Protein AF-A0A6L7XNK1-F1 (afdb_monomer_lite)

Structure (mmCIF, N/CA/C/O backbone):
data_AF-A0A6L7XNK1-F1
#
_entry.id   AF-A0A6L7XNK1-F1
#
loop_
_atom_site.group_PDB
_atom_site.id
_atom_site.type_symbol
_atom_site.label_atom_id
_atom_site.label_alt_id
_atom_site.label_comp_id
_atom_site.label_asym_id
_atom_site.label_entity_id
_atom_site.label_seq_id
_atom_site.pdbx_PDB_ins_code
_atom_site.Cartn_x
_atom_site.Cartn_y
_atom_site.Cartn_z
_atom_site.occupancy
_atom_site.B_iso_or_equiv
_atom_site.auth_seq_id
_atom_site.auth_comp_id
_atom_site.auth_asym_id
_atom_site.auth_atom_id
_atom_site.pdbx_PDB_model_num
ATOM 1 N N . MET A 1 1 ? -16.399 -13.573 -9.083 1.00 88.50 1 MET A N 1
ATOM 2 C CA . MET A 1 1 ? -15.109 -13.783 -8.400 1.00 88.50 1 MET A CA 1
ATOM 3 C C . MET A 1 1 ? -15.184 -13.027 -7.105 1.00 88.50 1 MET A C 1
ATOM 5 O O . MET A 1 1 ? -15.460 -11.825 -7.117 1.00 88.50 1 MET A O 1
ATOM 9 N N . ARG A 1 2 ? -14.990 -13.754 -6.016 1.00 96.81 2 ARG A N 1
ATOM 10 C CA . ARG A 1 2 ? -15.046 -13.215 -4.671 1.00 96.81 2 ARG A CA 1
ATOM 11 C C . ARG A 1 2 ? -13.640 -12.793 -4.266 1.00 96.81 2 ARG A C 1
ATOM 13 O O . ARG A 1 2 ? -12.694 -13.562 -4.407 1.00 96.81 2 ARG A O 1
ATOM 20 N N . SER A 1 3 ? -13.485 -11.557 -3.809 1.00 97.94 3 SER A N 1
ATOM 21 C CA . SER A 1 3 ? -12.181 -10.964 -3.500 1.00 97.94 3 SER A CA 1
ATOM 22 C C . SER A 1 3 ? -12.154 -10.395 -2.098 1.00 97.94 3 SER A C 1
ATOM 24 O O . SER A 1 3 ? -12.996 -9.565 -1.753 1.00 97.94 3 SER A O 1
ATOM 26 N N . ALA A 1 4 ? -11.153 -10.785 -1.320 1.00 98.56 4 ALA A N 1
ATOM 27 C CA . ALA A 1 4 ? -10.847 -10.182 -0.039 1.00 98.56 4 ALA A CA 1
ATOM 28 C C . ALA A 1 4 ? -9.701 -9.171 -0.176 1.00 98.56 4 ALA A C 1
ATOM 30 O O . A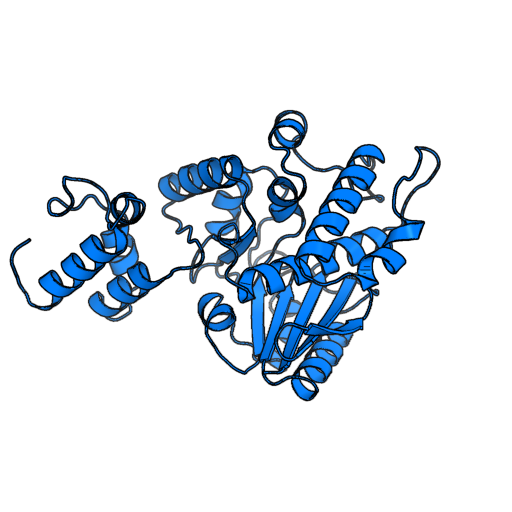LA A 1 4 ? -8.667 -9.447 -0.782 1.00 98.56 4 ALA A O 1
ATOM 31 N N . PHE A 1 5 ? -9.879 -8.001 0.427 1.00 98.69 5 PHE A N 1
ATOM 32 C CA . P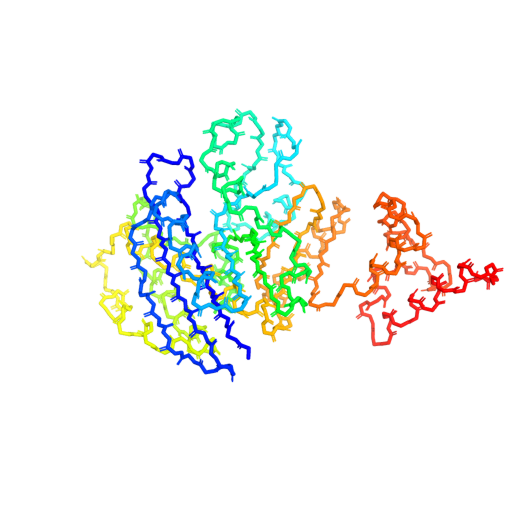HE A 1 5 ? -8.842 -6.990 0.594 1.00 98.69 5 PHE A CA 1
ATOM 33 C C . PHE A 1 5 ? -8.565 -6.813 2.077 1.00 98.69 5 PHE A C 1
ATOM 35 O O . PHE A 1 5 ? -9.498 -6.640 2.865 1.00 98.69 5 PHE A O 1
ATOM 42 N N . VAL A 1 6 ? -7.290 -6.831 2.443 1.00 98.88 6 VAL A N 1
ATOM 43 C CA . VAL A 1 6 ? -6.813 -6.653 3.812 1.00 98.88 6 VAL A CA 1
ATOM 44 C C . VAL A 1 6 ? -5.896 -5.442 3.832 1.00 98.88 6 VAL A C 1
ATOM 46 O O . VAL A 1 6 ? -4.966 -5.352 3.035 1.00 98.88 6 VAL A O 1
ATOM 49 N N . GLY A 1 7 ? -6.167 -4.504 4.731 1.00 98.75 7 GLY A N 1
ATOM 50 C CA . GLY A 1 7 ? -5.243 -3.422 5.041 1.00 98.75 7 GLY A CA 1
ATOM 51 C C . GLY A 1 7 ? -4.659 -3.642 6.422 1.00 98.75 7 GLY A C 1
ATOM 52 O O . GLY A 1 7 ? -5.422 -3.814 7.374 1.00 98.75 7 GLY A O 1
ATOM 53 N N . PHE A 1 8 ? -3.332 -3.655 6.521 1.00 98.50 8 PHE A N 1
ATOM 54 C CA . PHE A 1 8 ? -2.620 -3.956 7.756 1.00 98.50 8 PHE A CA 1
ATOM 55 C C . PHE A 1 8 ? -1.538 -2.907 8.030 1.00 98.50 8 PHE A C 1
ATOM 57 O O . PHE A 1 8 ? -0.493 -2.904 7.384 1.00 98.50 8 PHE A O 1
ATOM 64 N N . ASP A 1 9 ? -1.784 -2.036 9.008 1.00 97.50 9 ASP A N 1
ATOM 65 C CA . ASP A 1 9 ? -0.715 -1.299 9.681 1.00 97.50 9 ASP A CA 1
ATOM 66 C C . ASP A 1 9 ? -0.055 -2.248 10.683 1.00 97.50 9 ASP A C 1
ATOM 68 O O . ASP A 1 9 ? -0.668 -2.637 11.679 1.00 97.50 9 ASP A O 1
ATOM 72 N N . SER A 1 10 ? 1.181 -2.664 10.409 1.00 93.75 10 SER A N 1
ATOM 73 C CA . SER A 1 10 ? 1.842 -3.695 11.207 1.00 93.75 10 SER A CA 1
ATOM 74 C C . SER A 1 10 ? 2.505 -3.167 12.482 1.00 93.75 10 SER A C 1
ATOM 76 O O . SER A 1 10 ? 2.970 -3.975 13.293 1.00 93.75 10 SER A O 1
ATOM 78 N N . ALA A 1 11 ? 2.584 -1.837 12.659 1.00 86.69 11 ALA A N 1
ATOM 79 C CA . ALA A 1 11 ? 3.306 -1.176 13.752 1.00 86.69 11 ALA A CA 1
ATOM 80 C C . ALA A 1 11 ? 4.695 -1.790 14.030 1.00 86.69 11 ALA A C 1
ATOM 82 O O . ALA A 1 11 ? 5.042 -2.064 15.180 1.00 86.69 11 ALA A O 1
ATOM 83 N N . TRP A 1 12 ? 5.426 -2.038 12.938 1.00 84.19 12 TRP A N 1
ATOM 84 C CA . TRP A 1 12 ? 6.776 -2.591 12.740 1.00 84.19 12 TRP A CA 1
ATOM 85 C C . TRP A 1 12 ? 7.461 -3.214 13.977 1.00 84.19 12 TRP A C 1
ATOM 87 O O . TRP A 1 12 ? 7.700 -2.577 15.000 1.00 84.19 12 TRP A O 1
ATOM 97 N N . GLY A 1 13 ? 7.936 -4.458 13.853 1.00 74.44 13 GLY A N 1
ATOM 98 C CA . GLY A 1 13 ? 8.809 -5.082 14.865 1.00 74.44 13 GLY A CA 1
ATOM 99 C C . GLY A 1 13 ? 8.099 -5.754 16.051 1.00 74.44 13 GLY A C 1
ATOM 100 O O . GLY A 1 13 ? 8.768 -6.169 16.997 1.00 74.44 13 GLY A O 1
ATOM 101 N N . GLY A 1 14 ? 6.769 -5.894 16.015 1.00 71.94 14 GLY A N 1
ATOM 102 C CA . GLY A 1 14 ? 6.007 -6.897 16.784 1.00 71.94 14 GLY A CA 1
ATOM 103 C C . GLY A 1 14 ? 5.762 -6.627 18.269 1.00 71.94 14 GLY A C 1
ATOM 104 O O . GLY A 1 14 ? 5.045 -7.390 18.910 1.00 71.94 14 GLY A O 1
ATOM 105 N N . LYS A 1 15 ? 6.331 -5.561 18.841 1.00 77.31 15 LYS A N 1
ATOM 106 C CA . LYS A 1 15 ? 6.109 -5.190 20.255 1.00 77.31 15 LYS A CA 1
ATOM 107 C C . LYS A 1 15 ? 4.840 -4.376 20.471 1.00 77.31 15 LYS A C 1
ATOM 109 O O . LYS A 1 15 ? 4.272 -4.387 21.560 1.00 77.31 15 LYS A O 1
ATOM 114 N N . THR A 1 16 ? 4.437 -3.634 19.452 1.00 84.88 16 THR A N 1
ATOM 115 C CA . THR A 1 16 ? 3.235 -2.808 19.435 1.00 84.88 16 THR A CA 1
ATOM 116 C C . THR A 1 16 ? 2.216 -3.432 18.502 1.00 84.88 16 THR A C 1
ATOM 118 O O . THR A 1 16 ? 2.580 -4.071 17.518 1.00 84.88 16 THR A O 1
ATOM 121 N N . LYS A 1 17 ? 0.937 -3.264 18.832 1.00 92.62 17 LYS A N 1
ATOM 122 C CA . LYS A 1 17 ? -0.142 -3.542 17.886 1.00 92.62 17 LYS A CA 1
ATOM 123 C C . LYS A 1 17 ? -0.255 -2.358 16.933 1.00 92.62 17 LYS A C 1
ATOM 125 O O . LYS A 1 17 ? -0.094 -1.226 17.386 1.00 92.62 17 LYS A O 1
ATOM 130 N N . GLY A 1 18 ? -0.527 -2.641 15.668 1.00 95.94 18 GLY A N 1
ATOM 131 C CA . GLY A 1 18 ? -1.028 -1.650 14.721 1.00 95.94 18 GLY A CA 1
ATOM 132 C C . GLY A 1 18 ? -2.518 -1.871 14.501 1.00 95.94 18 GLY A C 1
ATOM 133 O O . GLY A 1 18 ? -3.222 -2.257 15.439 1.00 95.94 18 GLY A O 1
ATOM 134 N N . GLY A 1 19 ? -2.998 -1.665 13.278 1.00 97.44 19 GLY A N 1
ATOM 135 C CA . GLY A 1 19 ? -4.403 -1.814 12.906 1.00 97.44 19 GLY A CA 1
ATOM 136 C C . GLY A 1 19 ? -4.600 -2.801 11.760 1.00 97.44 19 GLY A C 1
ATOM 137 O O . GLY A 1 19 ? -3.786 -2.863 10.844 1.00 97.44 19 GLY A O 1
ATOM 138 N N . ILE A 1 20 ? -5.707 -3.541 11.762 1.00 98.50 20 ILE A N 1
ATOM 139 C CA . ILE A 1 20 ? -6.134 -4.356 10.618 1.00 98.50 20 ILE A CA 1
ATOM 140 C C . ILE A 1 20 ? -7.594 -4.088 10.281 1.00 98.50 20 ILE A C 1
ATOM 142 O O . ILE A 1 20 ? -8.415 -3.904 11.174 1.00 98.50 20 ILE A O 1
ATOM 146 N N . CYS A 1 21 ? -7.930 -4.087 8.996 1.00 98.31 21 CYS A N 1
ATOM 147 C CA . CYS A 1 21 ? -9.311 -4.105 8.522 1.00 98.31 21 CYS A CA 1
ATOM 148 C C . CYS A 1 21 ? -9.432 -4.966 7.266 1.00 98.31 21 CYS A C 1
ATOM 150 O O . CYS A 1 21 ? -8.442 -5.202 6.564 1.00 98.31 21 CYS A O 1
ATOM 152 N N . THR A 1 22 ? -10.645 -5.436 6.976 1.00 98.56 22 THR A N 1
ATOM 153 C CA . THR A 1 22 ? -10.893 -6.300 5.816 1.00 98.56 22 THR A CA 1
ATOM 154 C C . THR A 1 22 ? -12.173 -5.929 5.086 1.00 98.56 22 THR A C 1
ATOM 156 O O . THR A 1 22 ? -13.125 -5.402 5.665 1.00 98.56 22 THR A O 1
ATOM 159 N N . ALA A 1 23 ? -12.205 -6.218 3.789 1.00 98.38 23 ALA A N 1
ATOM 160 C CA . ALA A 1 23 ? -13.383 -6.054 2.958 1.00 98.38 23 ALA A CA 1
ATOM 161 C C . ALA A 1 23 ? -13.490 -7.204 1.955 1.00 98.38 23 ALA A C 1
ATOM 163 O O . ALA A 1 23 ? -12.540 -7.466 1.220 1.00 98.38 23 ALA A O 1
ATOM 164 N N . ILE A 1 24 ? -14.649 -7.856 1.898 1.00 98.31 24 ILE A N 1
ATOM 165 C CA . ILE A 1 24 ? -14.970 -8.868 0.891 1.00 98.31 24 ILE A CA 1
ATOM 166 C C . ILE A 1 24 ? -15.933 -8.280 -0.122 1.00 98.31 24 ILE A C 1
ATOM 168 O O . ILE A 1 24 ? -16.976 -7.724 0.235 1.00 98.31 24 ILE A O 1
ATOM 172 N N . PHE A 1 25 ? -15.579 -8.447 -1.388 1.00 97.56 25 PHE A N 1
ATOM 173 C CA . PHE A 1 25 ? -16.388 -8.070 -2.526 1.00 97.56 25 PHE A CA 1
ATOM 174 C C . PHE A 1 25 ? -16.760 -9.298 -3.343 1.00 97.56 25 PHE A C 1
ATOM 176 O O . PHE A 1 25 ? -15.930 -10.181 -3.541 1.00 97.56 25 PHE A O 1
ATOM 183 N N . ASP A 1 26 ? -17.976 -9.307 -3.871 1.00 96.19 26 ASP A N 1
ATOM 184 C CA . ASP A 1 26 ? -18.405 -10.255 -4.894 1.00 96.19 26 ASP A CA 1
ATOM 185 C C . ASP A 1 26 ? -18.992 -9.480 -6.074 1.00 96.19 26 ASP A C 1
ATOM 187 O O . ASP A 1 26 ? -19.797 -8.563 -5.900 1.00 96.19 26 ASP A O 1
ATOM 191 N N . GLY A 1 27 ? -18.503 -9.764 -7.281 1.00 88.38 27 GLY A N 1
ATOM 192 C CA . GLY A 1 27 ? -18.907 -9.039 -8.490 1.00 88.38 27 GLY A CA 1
ATOM 193 C C . GLY A 1 27 ? -18.735 -7.514 -8.380 1.00 88.38 27 GLY A C 1
ATOM 194 O O . GLY A 1 27 ? -19.537 -6.759 -8.919 1.00 88.38 27 GLY A O 1
ATOM 195 N N . GLY A 1 28 ? -17.737 -7.046 -7.618 1.00 87.75 28 GLY A N 1
ATOM 196 C CA . GLY A 1 28 ? -17.481 -5.621 -7.367 1.00 87.75 28 GLY A CA 1
ATOM 197 C C . GLY A 1 28 ? -18.356 -4.975 -6.284 1.00 87.75 28 GLY A C 1
ATOM 198 O O . GLY A 1 28 ? -18.041 -3.866 -5.836 1.00 87.75 28 GLY A O 1
ATOM 199 N N . ARG A 1 29 ? -19.392 -5.668 -5.796 1.00 94.19 29 ARG A N 1
ATOM 200 C CA . ARG A 1 29 ? -20.257 -5.227 -4.696 1.00 94.19 29 ARG A CA 1
ATOM 201 C C . ARG A 1 29 ? -19.644 -5.601 -3.350 1.00 94.19 29 ARG A C 1
ATOM 203 O O . ARG A 1 29 ? -19.183 -6.719 -3.169 1.00 94.19 29 ARG A O 1
ATOM 210 N N . LEU A 1 30 ? -19.652 -4.664 -2.401 1.00 96.69 30 LEU A N 1
ATOM 211 C CA . LEU A 1 30 ? -19.227 -4.935 -1.027 1.00 96.69 30 LEU A CA 1
ATOM 212 C C . LEU A 1 30 ? -20.232 -5.876 -0.356 1.00 96.69 30 LEU A C 1
ATOM 214 O O . LEU A 1 30 ? -21.413 -5.541 -0.257 1.00 96.69 30 LEU A O 1
ATOM 218 N N . GLU A 1 31 ? -19.752 -7.013 0.136 1.00 97.00 31 GLU A N 1
ATOM 219 C CA . GLU A 1 31 ? -20.562 -7.957 0.906 1.00 97.00 31 GLU A CA 1
ATOM 220 C C . GLU A 1 31 ? -20.289 -7.878 2.402 1.00 97.00 31 GLU A C 1
ATOM 222 O O . GLU A 1 31 ? -21.216 -7.905 3.209 1.00 97.00 31 GLU A O 1
ATOM 227 N N . ARG A 1 32 ? -19.013 -7.775 2.779 1.00 96.62 32 ARG A N 1
ATOM 228 C CA . ARG A 1 32 ? -18.599 -7.744 4.181 1.00 96.62 32 ARG A CA 1
ATOM 229 C C . ARG A 1 32 ? -17.497 -6.726 4.374 1.00 96.62 32 ARG A C 1
ATOM 231 O O . ARG A 1 32 ? -16.549 -6.692 3.599 1.00 96.62 32 ARG A O 1
ATOM 238 N N . PHE A 1 33 ? -17.610 -5.926 5.425 1.00 96.88 33 PHE A N 1
ATOM 239 C CA . PHE A 1 33 ? -16.565 -5.014 5.870 1.00 96.88 33 PHE A CA 1
ATOM 240 C C . PHE A 1 33 ? -16.347 -5.214 7.364 1.00 96.88 33 PHE A C 1
ATOM 242 O O . PHE A 1 33 ? -17.289 -5.067 8.142 1.00 96.88 33 PHE A O 1
ATOM 249 N N . CYS A 1 34 ? -15.118 -5.543 7.748 1.00 96.50 34 CYS A N 1
ATOM 250 C CA . CYS A 1 34 ? -14.696 -5.561 9.140 1.00 96.50 34 CYS A CA 1
ATOM 251 C C . CYS A 1 34 ? -13.966 -4.249 9.420 1.00 96.50 34 CYS A C 1
ATOM 253 O O . CYS A 1 34 ? -12.953 -3.942 8.783 1.00 96.50 34 CYS A O 1
ATOM 255 N N . THR A 1 35 ? -14.515 -3.456 10.340 1.00 94.81 35 THR A N 1
ATOM 256 C CA . THR A 1 35 ? -13.948 -2.161 10.726 1.00 94.81 35 THR A CA 1
ATOM 257 C C . THR A 1 35 ? -12.547 -2.318 11.312 1.00 94.81 35 THR A C 1
ATOM 259 O O . THR A 1 35 ? -12.266 -3.366 11.891 1.00 94.81 35 THR A O 1
ATOM 262 N N . PRO A 1 36 ? -11.693 -1.283 11.224 1.00 95.88 36 PRO A N 1
ATOM 263 C CA . PRO A 1 36 ? -10.357 -1.357 11.787 1.00 95.88 36 PRO A CA 1
ATOM 264 C C . PRO A 1 36 ? -10.329 -1.692 13.280 1.00 95.88 36 PRO A C 1
ATOM 266 O O . PRO A 1 36 ? -11.071 -1.102 14.071 1.00 95.88 36 PRO A O 1
ATOM 269 N N . GLU A 1 37 ? -9.436 -2.606 13.652 1.00 95.19 37 GLU A N 1
ATOM 270 C CA . GLU A 1 37 ? -9.201 -3.036 15.031 1.00 95.19 37 GLU A CA 1
ATOM 271 C C . GLU A 1 37 ? -7.703 -3.248 15.324 1.00 95.19 37 GLU A C 1
ATOM 273 O O . GLU A 1 37 ? -6.923 -3.465 14.392 1.00 95.19 37 GLU A O 1
ATOM 278 N N . PRO A 1 38 ? -7.268 -3.208 16.600 1.00 96.69 38 PRO A N 1
ATOM 279 C CA . PRO A 1 38 ? -5.867 -3.424 16.948 1.00 96.69 38 PRO A CA 1
ATOM 280 C C . PRO A 1 38 ? -5.370 -4.842 16.625 1.00 96.69 38 PRO A C 1
ATOM 282 O O . PRO A 1 38 ? -5.931 -5.831 17.107 1.00 96.69 38 PRO A O 1
ATOM 285 N N . ALA A 1 39 ? -4.243 -4.956 15.918 1.00 97.00 39 ALA A N 1
ATOM 286 C CA . ALA A 1 39 ? -3.716 -6.242 15.459 1.00 97.00 39 ALA A CA 1
ATOM 287 C C . ALA A 1 39 ? -2.221 -6.443 15.735 1.00 97.00 39 ALA A C 1
ATOM 289 O O . ALA A 1 39 ? -1.407 -5.531 15.599 1.00 97.00 39 ALA A O 1
ATOM 290 N N . SER A 1 40 ? -1.874 -7.672 16.124 1.00 96.81 40 SER A N 1
ATOM 291 C CA . SER A 1 40 ? -0.514 -8.220 16.052 1.00 96.81 40 SER A CA 1
ATOM 292 C C . SER A 1 40 ? -0.340 -9.010 14.751 1.00 96.81 40 SER A C 1
ATOM 294 O O . SER A 1 40 ? -1.316 -9.270 14.051 1.00 96.81 40 SER A O 1
ATOM 296 N N . PHE A 1 41 ? 0.880 -9.460 14.456 1.00 96.44 41 PHE A N 1
ATOM 297 C CA . PHE A 1 41 ? 1.142 -10.346 13.316 1.00 96.44 41 PHE A CA 1
ATOM 298 C C . PHE A 1 41 ? 0.396 -11.685 13.391 1.00 96.44 41 PHE A C 1
ATOM 300 O O . PHE A 1 41 ? -0.117 -12.142 12.373 1.00 96.44 41 PHE A O 1
ATOM 307 N N . ASP A 1 42 ? 0.261 -12.285 14.577 1.00 95.94 42 ASP A N 1
ATOM 308 C CA . ASP A 1 42 ? -0.497 -13.535 14.743 1.00 95.94 42 ASP A CA 1
ATOM 309 C C . ASP A 1 42 ? -1.986 -13.326 14.453 1.00 95.94 42 ASP A C 1
ATOM 311 O O . ASP A 1 42 ? -2.605 -14.110 13.734 1.00 95.94 42 ASP A O 1
ATOM 315 N N . HIS A 1 43 ? -2.551 -12.222 14.962 1.00 97.25 43 HIS A N 1
ATOM 316 C CA . HIS A 1 43 ? -3.925 -11.841 14.649 1.00 97.25 43 HIS A CA 1
ATOM 317 C C . HIS A 1 43 ? -4.072 -11.590 13.141 1.00 97.25 43 HIS A C 1
ATOM 319 O O . HIS A 1 43 ? -4.958 -12.154 12.509 1.00 97.25 43 HIS A O 1
ATOM 325 N N . ALA A 1 44 ? -3.162 -10.823 12.537 1.00 98.00 44 ALA A N 1
ATOM 326 C CA . ALA A 1 44 ? -3.185 -10.562 11.104 1.00 98.00 44 ALA A CA 1
ATOM 327 C C . ALA A 1 44 ? -3.109 -11.852 10.275 1.00 98.00 44 ALA A C 1
ATOM 329 O O . ALA A 1 44 ? -3.868 -12.001 9.323 1.00 98.00 44 ALA A O 1
ATOM 330 N N . THR A 1 45 ? -2.266 -12.810 10.670 1.00 98.31 45 THR A N 1
ATOM 331 C CA . THR A 1 45 ? -2.144 -14.123 10.014 1.00 98.31 45 THR A CA 1
ATOM 332 C C . THR A 1 45 ? -3.478 -14.866 10.049 1.00 98.31 45 THR A C 1
ATOM 334 O O . THR A 1 45 ? -3.978 -15.286 9.007 1.00 98.31 45 THR A O 1
ATOM 337 N N . ALA A 1 46 ? -4.108 -14.966 11.224 1.00 98.44 46 ALA A N 1
ATOM 338 C CA . ALA A 1 46 ? -5.408 -15.618 11.373 1.00 98.44 46 ALA A CA 1
ATOM 339 C C . ALA A 1 46 ? -6.511 -14.923 10.551 1.00 98.44 46 ALA A C 1
ATOM 341 O O . ALA A 1 46 ? -7.336 -15.591 9.923 1.00 98.44 46 ALA A O 1
ATOM 342 N N . THR A 1 47 ? -6.502 -13.590 10.511 1.00 98.62 47 THR A N 1
ATOM 343 C CA . THR A 1 47 ? -7.449 -12.784 9.731 1.00 98.62 47 THR A CA 1
ATOM 344 C C . THR A 1 47 ? -7.266 -12.976 8.226 1.00 98.62 47 THR A C 1
ATOM 346 O O . THR A 1 47 ? -8.258 -13.104 7.503 1.00 98.62 47 THR A O 1
ATOM 349 N N . VAL A 1 48 ? -6.023 -13.045 7.740 1.00 98.69 48 VAL A N 1
ATOM 350 C CA . VAL A 1 48 ? -5.727 -13.326 6.327 1.00 98.69 48 VAL A CA 1
ATOM 351 C C . VAL A 1 48 ? -6.147 -14.748 5.962 1.00 98.69 48 VAL A C 1
ATOM 353 O O . VAL A 1 48 ? -6.822 -14.930 4.954 1.00 98.69 48 VAL A O 1
ATOM 356 N N . GLU A 1 49 ? -5.853 -15.744 6.799 1.00 98.56 49 GLU A N 1
ATOM 357 C CA . GLU A 1 49 ? -6.306 -17.125 6.589 1.00 98.56 49 GLU A CA 1
ATOM 358 C C . GLU A 1 49 ? -7.834 -17.241 6.536 1.00 98.56 49 GLU A C 1
ATOM 360 O O . GLU A 1 49 ? -8.387 -17.957 5.700 1.00 98.56 49 GLU A O 1
ATOM 365 N N . GLN A 1 50 ? -8.550 -16.486 7.373 1.00 98.38 50 GLN A N 1
ATOM 366 C CA . GLN A 1 50 ? -10.005 -16.420 7.274 1.00 98.38 50 GLN A CA 1
ATOM 367 C C . GLN A 1 50 ? -10.461 -15.792 5.949 1.00 98.38 50 GLN A C 1
ATOM 369 O O . GLN A 1 50 ? -11.393 -16.294 5.326 1.00 98.38 50 GLN A O 1
ATOM 374 N N . CYS A 1 51 ? -9.798 -14.729 5.487 1.00 98.25 51 CYS A N 1
ATOM 375 C CA . CYS A 1 51 ? -10.102 -14.112 4.196 1.00 98.25 51 CYS A CA 1
ATOM 376 C C . CYS A 1 51 ? -9.875 -15.073 3.021 1.00 98.25 51 CYS A C 1
ATOM 378 O O . CYS A 1 51 ? -10.721 -15.128 2.134 1.00 98.25 51 CYS A O 1
ATOM 380 N N . ARG A 1 52 ? -8.801 -15.875 3.056 1.00 97.06 52 ARG A N 1
ATOM 381 C CA . ARG A 1 52 ? -8.506 -16.907 2.045 1.00 97.06 52 ARG A CA 1
ATOM 382 C C . ARG A 1 52 ? -9.574 -17.992 1.969 1.00 97.06 52 ARG A C 1
ATOM 384 O O . ARG A 1 52 ? -9.826 -18.521 0.897 1.00 97.06 52 ARG A O 1
ATOM 391 N N . ARG A 1 53 ? -10.190 -18.348 3.100 1.00 97.56 53 ARG A N 1
ATOM 392 C CA . ARG A 1 53 ? -11.312 -19.303 3.123 1.00 97.56 53 ARG A CA 1
ATOM 393 C C . ARG A 1 53 ? -12.597 -18.711 2.550 1.00 97.56 53 ARG A C 1
ATOM 395 O O . ARG A 1 53 ? -13.421 -19.446 2.019 1.00 97.56 53 ARG A O 1
ATOM 402 N N . ASP A 1 54 ? -12.757 -17.397 2.664 1.00 97.31 54 ASP A N 1
ATOM 403 C CA . ASP A 1 54 ? -13.990 -16.693 2.318 1.00 97.31 54 ASP A CA 1
ATOM 404 C C . ASP A 1 54 ? -13.952 -16.032 0.927 1.00 97.31 54 ASP A C 1
ATOM 406 O O . ASP A 1 54 ? -14.916 -15.352 0.569 1.00 97.31 54 ASP A O 1
ATOM 410 N N . ALA A 1 55 ? -12.864 -16.167 0.159 1.00 97.88 55 ALA A N 1
ATOM 411 C CA . ALA A 1 55 ? -12.687 -15.542 -1.153 1.00 97.88 55 ALA A CA 1
ATOM 412 C C . ALA A 1 55 ? -11.727 -16.335 -2.059 1.00 97.88 55 ALA A C 1
ATOM 414 O O . ALA A 1 55 ? -10.763 -16.920 -1.578 1.00 97.88 55 ALA A O 1
ATOM 415 N N . ASP A 1 56 ? -11.949 -16.279 -3.376 1.00 97.06 56 ASP A N 1
ATOM 416 C CA . ASP A 1 56 ? -11.083 -16.920 -4.384 1.00 97.06 56 ASP A CA 1
ATOM 417 C C . ASP A 1 56 ? -9.708 -16.232 -4.459 1.00 97.06 56 ASP A C 1
ATOM 419 O O . ASP A 1 56 ? -8.667 -16.856 -4.663 1.00 97.06 56 ASP A O 1
ATOM 423 N N . TYR A 1 57 ? -9.723 -14.911 -4.280 1.00 98.38 57 TYR A N 1
ATOM 424 C CA . TYR A 1 57 ? -8.570 -14.028 -4.364 1.00 98.38 57 TYR A CA 1
ATOM 425 C C . TYR A 1 57 ? -8.452 -13.210 -3.077 1.00 98.38 57 TYR A C 1
ATOM 427 O O . TYR A 1 57 ? -9.432 -12.615 -2.623 1.00 98.38 57 TYR A O 1
ATOM 435 N N . THR A 1 58 ? -7.251 -13.126 -2.507 1.00 98.75 58 THR A N 1
ATOM 436 C CA . THR A 1 58 ? -6.957 -12.291 -1.335 1.00 98.75 58 THR A CA 1
ATOM 437 C C . THR A 1 58 ? -5.755 -11.394 -1.603 1.00 98.75 58 THR A C 1
ATOM 439 O O . THR A 1 58 ? -4.689 -11.882 -1.967 1.00 98.75 58 THR A O 1
ATOM 442 N N . LEU A 1 59 ? -5.905 -10.089 -1.366 1.00 98.81 59 LEU A N 1
ATOM 443 C CA . LEU A 1 59 ? -4.817 -9.113 -1.426 1.00 98.81 59 LEU A CA 1
ATOM 444 C C . LEU A 1 59 ? -4.601 -8.440 -0.079 1.00 98.81 59 LEU A C 1
ATOM 446 O O . LEU A 1 59 ? -5.499 -7.773 0.441 1.00 98.81 59 LEU A O 1
ATOM 450 N N . VAL A 1 60 ? -3.383 -8.553 0.435 1.00 98.88 60 VAL A N 1
ATOM 451 C CA . VAL A 1 60 ? -2.926 -7.866 1.639 1.00 98.88 60 VAL A CA 1
ATOM 452 C C . VAL A 1 60 ? -2.082 -6.656 1.244 1.00 98.88 60 VAL A C 1
ATOM 454 O O . VAL A 1 60 ? -1.024 -6.805 0.646 1.00 98.88 60 VAL A O 1
ATOM 457 N N . ALA A 1 61 ? -2.521 -5.451 1.595 1.00 98.75 61 ALA A N 1
ATOM 458 C CA . ALA A 1 61 ? -1.653 -4.279 1.617 1.00 98.75 61 ALA A CA 1
ATOM 459 C C . ALA A 1 61 ? -1.128 -4.083 3.036 1.00 98.75 61 ALA A C 1
ATOM 461 O O . ALA A 1 61 ? -1.911 -3.856 3.964 1.00 98.75 61 ALA A O 1
ATOM 462 N N . ILE A 1 62 ? 0.189 -4.171 3.190 1.00 98.38 62 ILE A N 1
ATOM 463 C CA . ILE A 1 62 ? 0.862 -4.061 4.481 1.00 98.38 62 ILE A CA 1
ATOM 464 C C . ILE A 1 62 ? 1.702 -2.784 4.540 1.00 98.38 62 ILE A C 1
ATOM 466 O O . ILE A 1 62 ? 2.510 -2.523 3.647 1.00 98.38 62 ILE A O 1
ATOM 470 N N . ASP A 1 63 ? 1.522 -1.992 5.599 1.00 96.75 63 ASP 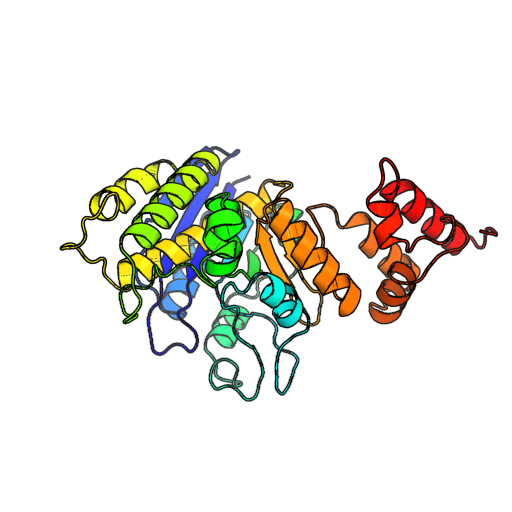A N 1
ATOM 471 C CA . ASP A 1 63 ? 2.396 -0.860 5.926 1.00 96.75 63 ASP A CA 1
ATOM 472 C C . ASP A 1 63 ? 3.699 -1.379 6.525 1.00 96.75 63 ASP A C 1
ATOM 474 O O . ASP A 1 63 ? 3.951 -1.216 7.714 1.00 96.75 63 ASP A O 1
ATOM 478 N N . GLN A 1 64 ? 4.490 -2.102 5.735 1.00 94.75 64 GLN A N 1
ATOM 479 C CA . GLN A 1 64 ? 5.855 -2.485 6.065 1.00 94.75 64 GLN A CA 1
ATOM 480 C C . GLN A 1 64 ? 6.567 -3.043 4.828 1.00 94.75 64 GLN A C 1
ATOM 482 O O . GLN A 1 64 ? 5.956 -3.755 4.033 1.00 94.75 64 GLN A O 1
ATOM 487 N N . PRO A 1 65 ? 7.885 -2.825 4.716 1.00 95.25 65 PRO A N 1
ATOM 488 C CA . PRO A 1 65 ? 8.721 -3.529 3.762 1.00 95.25 65 PRO A CA 1
ATOM 489 C C . PRO A 1 65 ? 8.671 -5.051 3.875 1.00 95.25 65 PRO A C 1
ATOM 491 O O . PRO A 1 65 ? 9.014 -5.591 4.931 1.00 95.25 65 PRO A O 1
ATOM 494 N N . THR A 1 66 ? 8.325 -5.720 2.770 1.00 94.00 66 THR A N 1
ATOM 495 C CA . THR A 1 66 ? 8.338 -7.194 2.649 1.00 94.00 66 THR A CA 1
ATOM 496 C C . THR A 1 66 ? 9.628 -7.716 2.016 1.00 94.00 66 THR A C 1
ATOM 498 O O . THR A 1 66 ? 9.974 -8.879 2.159 1.00 94.00 66 THR A O 1
ATOM 501 N N . MET A 1 67 ? 10.410 -6.832 1.390 1.00 91.06 67 MET A N 1
ATOM 502 C CA . MET A 1 67 ? 11.665 -7.185 0.734 1.00 91.06 67 MET A CA 1
ATOM 503 C C . MET A 1 67 ? 12.774 -6.205 1.110 1.00 91.06 67 MET A C 1
ATOM 505 O O . MET A 1 67 ? 12.719 -5.016 0.779 1.00 91.06 67 MET A O 1
ATOM 509 N N . VAL A 1 68 ? 13.802 -6.702 1.804 1.00 91.19 68 VAL A N 1
ATOM 510 C CA . VAL A 1 68 ? 14.901 -5.880 2.340 1.00 91.19 68 VAL A CA 1
ATOM 511 C C . VAL A 1 68 ? 16.258 -6.516 2.027 1.00 91.19 68 VAL A C 1
ATOM 513 O O . VAL A 1 68 ? 16.857 -7.161 2.884 1.00 91.19 68 VAL A O 1
ATOM 516 N N . PRO A 1 69 ? 16.774 -6.351 0.797 1.00 84.50 69 PRO A N 1
ATOM 517 C CA . PRO A 1 69 ? 18.012 -7.009 0.376 1.00 84.50 69 PRO A CA 1
ATOM 518 C C . PRO A 1 69 ? 19.278 -6.290 0.867 1.00 84.50 69 PRO A C 1
ATOM 520 O O . PRO A 1 69 ? 20.377 -6.837 0.819 1.00 84.50 69 PRO A O 1
ATOM 523 N N . ASN A 1 70 ? 19.169 -5.037 1.316 1.00 85.81 70 ASN A N 1
ATOM 524 C CA . ASN A 1 70 ? 20.313 -4.210 1.680 1.00 85.81 70 ASN A CA 1
ATOM 525 C C . ASN A 1 70 ? 20.725 -4.390 3.151 1.00 85.81 70 ASN A C 1
ATOM 527 O O . ASN A 1 70 ? 19.928 -4.268 4.081 1.00 85.81 70 ASN A O 1
ATOM 531 N N . ALA A 1 71 ? 22.029 -4.561 3.379 1.00 81.31 71 ALA A N 1
ATOM 532 C CA . ALA A 1 71 ? 22.592 -4.683 4.725 1.00 81.31 71 ALA A CA 1
ATOM 533 C C . ALA A 1 71 ? 22.494 -3.382 5.554 1.00 81.31 71 ALA A C 1
ATOM 535 O O . ALA A 1 71 ? 22.435 -3.414 6.786 1.00 81.31 71 ALA A O 1
ATOM 536 N N . CYS A 1 72 ? 22.509 -2.213 4.907 1.00 84.56 72 CYS A N 1
ATOM 537 C CA . CYS A 1 72 ? 22.370 -0.902 5.550 1.00 84.56 72 CYS A CA 1
ATOM 538 C C . CYS A 1 72 ? 21.796 0.162 4.616 1.00 84.56 72 CYS A C 1
ATOM 540 O O . CYS A 1 72 ? 21.714 -0.031 3.403 1.00 84.56 72 CYS A O 1
ATOM 542 N N . GLY A 1 73 ? 21.478 1.322 5.192 1.00 87.75 73 GLY A N 1
ATOM 543 C CA . GLY A 1 73 ? 21.042 2.497 4.447 1.00 87.75 73 GLY A CA 1
ATOM 544 C C . GLY A 1 73 ? 19.587 2.387 4.007 1.00 87.75 73 GLY A C 1
ATOM 545 O O . GLY A 1 73 ? 18.771 1.813 4.713 1.00 87.75 73 GLY A O 1
ATOM 546 N N . MET A 1 74 ? 19.277 2.969 2.852 1.00 89.88 74 MET A N 1
ATOM 547 C CA . MET A 1 74 ? 17.932 2.981 2.272 1.00 89.88 74 MET A CA 1
ATOM 548 C C . MET A 1 74 ? 17.906 2.180 0.977 1.00 89.88 74 MET A C 1
ATOM 550 O O . MET A 1 74 ? 18.840 2.298 0.168 1.00 89.88 74 MET A O 1
ATOM 554 N N . ARG A 1 75 ? 16.809 1.457 0.745 1.00 93.12 75 ARG A N 1
ATOM 555 C CA . ARG A 1 75 ? 16.518 0.828 -0.546 1.00 93.12 75 ARG A CA 1
ATOM 556 C C . ARG A 1 75 ? 16.361 1.899 -1.631 1.00 93.12 75 ARG A C 1
ATOM 558 O O . ARG A 1 75 ? 15.960 3.032 -1.334 1.00 93.12 75 ARG A O 1
ATOM 565 N N . PRO A 1 76 ? 16.653 1.578 -2.904 1.00 90.62 76 PRO A N 1
ATOM 566 C CA . PRO A 1 76 ? 16.475 2.526 -4.003 1.00 90.62 76 PRO A CA 1
ATOM 567 C C . PRO A 1 76 ? 15.058 3.122 -4.055 1.00 90.62 76 PRO A C 1
ATOM 569 O O . PRO A 1 76 ? 14.915 4.337 -4.202 1.00 90.62 76 PRO A O 1
ATOM 572 N N . VAL A 1 77 ? 14.031 2.296 -3.827 1.00 93.88 77 VAL A N 1
ATOM 573 C CA . VAL A 1 77 ? 12.623 2.722 -3.808 1.00 93.88 77 VAL A CA 1
ATOM 574 C C . VAL A 1 77 ? 12.324 3.777 -2.738 1.00 93.88 77 VAL A C 1
ATOM 576 O O . VAL A 1 77 ? 11.663 4.777 -3.015 1.00 93.88 77 VAL A O 1
ATOM 579 N N . GLU A 1 78 ? 12.886 3.640 -1.538 1.00 95.12 78 GLU A N 1
ATOM 580 C CA . GLU A 1 78 ? 12.680 4.591 -0.439 1.00 95.12 78 GLU A CA 1
ATOM 581 C C . GLU A 1 78 ? 13.332 5.940 -0.748 1.00 95.12 78 GLU A C 1
ATOM 583 O O . GLU A 1 78 ? 12.778 6.998 -0.445 1.00 95.12 78 GLU A O 1
ATOM 588 N N . LYS A 1 79 ? 14.500 5.924 -1.406 1.00 92.38 79 LYS A N 1
ATOM 589 C CA . LYS A 1 79 ? 15.171 7.150 -1.861 1.00 92.38 79 LYS A CA 1
ATOM 590 C C . LYS A 1 79 ? 14.352 7.879 -2.925 1.00 92.38 79 LYS A C 1
ATOM 592 O O . LYS A 1 79 ? 14.379 9.111 -2.958 1.00 92.38 79 LYS A O 1
ATOM 597 N N . VAL A 1 80 ? 13.646 7.144 -3.787 1.00 92.38 80 VAL A N 1
ATOM 598 C CA . VAL A 1 80 ? 12.704 7.724 -4.753 1.00 92.38 80 VAL A CA 1
ATOM 599 C C . VAL A 1 80 ? 11.512 8.333 -4.028 1.00 92.38 80 VAL A C 1
ATOM 601 O O . VAL A 1 80 ? 11.263 9.529 -4.189 1.00 92.38 80 VAL A O 1
ATOM 604 N N . ALA A 1 81 ? 10.843 7.549 -3.179 1.00 93.38 81 ALA A N 1
ATOM 605 C CA . ALA A 1 81 ? 9.668 7.974 -2.421 1.00 93.38 81 ALA A CA 1
ATOM 606 C C . ALA A 1 81 ? 9.952 9.195 -1.524 1.00 93.38 81 ALA A C 1
ATOM 608 O O . ALA A 1 81 ? 9.122 10.101 -1.403 1.00 93.38 81 ALA A O 1
ATOM 609 N N . GLY A 1 82 ? 11.172 9.295 -0.982 1.00 90.31 82 GLY A N 1
ATOM 610 C CA . GLY A 1 82 ? 11.648 10.430 -0.190 1.00 90.31 82 GLY A CA 1
ATOM 611 C C . GLY A 1 82 ? 11.572 11.793 -0.896 1.00 90.31 82 GLY A C 1
ATOM 612 O O . GLY A 1 82 ? 11.557 12.825 -0.221 1.00 90.31 82 GLY A O 1
ATOM 613 N N . ALA A 1 83 ? 11.441 11.839 -2.228 1.00 88.38 83 ALA A N 1
ATOM 614 C CA . ALA A 1 83 ? 11.212 13.083 -2.970 1.00 88.38 83 ALA A CA 1
ATOM 615 C C . ALA A 1 83 ? 9.903 13.794 -2.582 1.00 88.38 83 ALA A C 1
ATOM 617 O O . ALA A 1 83 ? 9.807 15.020 -2.702 1.00 88.38 83 ALA A O 1
ATOM 618 N N . LEU A 1 84 ? 8.914 13.048 -2.078 1.00 87.12 84 LEU A N 1
ATOM 619 C CA . LEU A 1 84 ? 7.654 13.603 -1.579 1.00 87.12 84 LEU A CA 1
ATOM 620 C C . LEU A 1 84 ? 7.722 14.051 -0.117 1.00 87.12 84 LEU A C 1
ATOM 622 O O . LEU A 1 84 ? 6.806 14.729 0.337 1.00 87.12 84 LEU A O 1
ATOM 626 N N . LYS A 1 85 ? 8.814 13.738 0.594 1.00 83.88 85 LYS A N 1
ATOM 627 C CA . LYS A 1 85 ? 9.051 14.098 2.003 1.00 83.88 85 LYS A CA 1
ATOM 628 C C . LYS A 1 85 ? 7.997 13.563 2.984 1.00 83.88 85 LYS A C 1
ATOM 630 O O . LYS A 1 85 ? 7.916 14.033 4.106 1.00 83.88 85 LYS A O 1
ATOM 635 N N . THR A 1 86 ? 7.269 12.514 2.616 1.00 79.94 86 THR A N 1
ATOM 636 C CA . THR A 1 86 ? 6.166 11.912 3.390 1.00 79.94 86 THR A CA 1
ATOM 637 C C . THR A 1 86 ? 6.606 10.991 4.536 1.00 79.94 86 THR A C 1
ATOM 639 O O . THR A 1 86 ? 5.790 10.253 5.075 1.00 79.94 86 THR A O 1
ATOM 642 N N . GLY A 1 87 ? 7.885 11.015 4.922 1.00 77.25 87 GLY A N 1
ATOM 643 C CA . GLY A 1 87 ? 8.374 10.262 6.082 1.00 77.25 87 GLY A CA 1
ATOM 644 C C . GLY A 1 87 ? 8.629 8.768 5.856 1.00 77.25 87 GLY A C 1
ATOM 645 O O . GLY A 1 87 ? 8.762 8.050 6.844 1.00 77.25 87 GLY A O 1
ATOM 646 N N . VAL A 1 88 ? 8.742 8.307 4.600 1.00 86.19 88 VAL A N 1
ATOM 647 C CA . VAL A 1 88 ? 9.159 6.927 4.274 1.00 86.19 88 VAL A CA 1
ATOM 648 C C . VAL A 1 88 ? 10.480 6.606 4.977 1.00 86.19 88 VAL A C 1
ATOM 650 O O . VAL A 1 88 ? 11.479 7.308 4.792 1.00 86.19 88 VAL A O 1
ATOM 653 N N . GLN A 1 89 ? 10.459 5.572 5.818 1.00 85.06 89 GLN A N 1
ATOM 654 C CA . GLN A 1 89 ? 11.592 5.186 6.652 1.00 85.06 89 GLN A CA 1
ATOM 655 C C . GLN A 1 89 ? 12.544 4.238 5.901 1.00 85.06 89 GLN A C 1
ATOM 657 O O . GLN A 1 89 ? 12.097 3.487 5.036 1.00 85.06 89 GLN A O 1
ATOM 662 N N . PRO A 1 90 ? 13.847 4.236 6.239 1.00 87.56 90 PRO A N 1
ATOM 663 C CA . PRO A 1 90 ? 14.805 3.272 5.707 1.00 87.56 90 PRO A CA 1
ATOM 664 C C . PRO A 1 90 ? 14.497 1.836 6.146 1.00 87.56 90 PRO A C 1
ATOM 666 O O . PRO A 1 90 ? 14.351 1.591 7.348 1.00 87.56 90 PRO A O 1
ATOM 669 N N . ALA A 1 91 ? 14.538 0.886 5.215 1.00 89.19 91 ALA A N 1
ATOM 670 C CA . ALA A 1 91 ? 14.577 -0.542 5.514 1.00 89.19 91 ALA A CA 1
ATOM 671 C C . ALA A 1 91 ? 15.958 -1.119 5.217 1.00 89.19 91 ALA A C 1
ATOM 673 O O . ALA A 1 91 ? 16.526 -0.890 4.149 1.00 89.19 91 ALA A O 1
ATOM 674 N N . TYR A 1 92 ? 16.520 -1.846 6.182 1.00 88.31 92 TYR A N 1
ATOM 675 C CA . TYR A 1 92 ? 17.810 -2.521 6.041 1.00 88.31 92 TYR A CA 1
ATOM 676 C C . TYR A 1 92 ? 18.006 -3.602 7.109 1.00 88.31 92 TYR A C 1
ATOM 678 O O . TYR A 1 92 ? 17.572 -3.445 8.250 1.00 88.31 92 TYR A O 1
ATOM 686 N N . LEU A 1 93 ? 18.739 -4.665 6.769 1.00 83.19 93 LEU A N 1
ATOM 687 C CA . LEU A 1 93 ? 18.874 -5.874 7.600 1.00 83.19 93 LEU A CA 1
ATOM 688 C C . LEU A 1 93 ? 19.545 -5.648 8.966 1.00 83.19 93 LEU A C 1
ATOM 690 O O . LEU A 1 93 ? 19.303 -6.395 9.909 1.00 83.19 93 LEU A O 1
ATOM 694 N N . ARG A 1 94 ? 20.385 -4.612 9.116 1.00 81.75 94 ARG A N 1
ATOM 695 C CA . ARG A 1 94 ? 20.990 -4.271 10.421 1.00 81.75 94 ARG A CA 1
ATOM 696 C C . ARG A 1 94 ? 20.024 -3.596 11.404 1.00 81.75 94 ARG A C 1
ATOM 698 O O . ARG A 1 94 ? 20.370 -3.462 12.578 1.00 81.75 94 ARG A O 1
ATOM 705 N N . SER A 1 95 ? 18.832 -3.186 10.971 1.00 84.31 95 SER A N 1
ATOM 706 C CA . SER A 1 95 ? 17.791 -2.676 11.868 1.00 84.31 95 SER A CA 1
ATOM 707 C C . SER A 1 95 ? 17.030 -3.829 12.528 1.00 84.31 95 SER A C 1
ATOM 709 O O . SER A 1 95 ? 16.687 -4.812 11.877 1.00 84.31 95 SER A O 1
ATOM 711 N N . LYS A 1 96 ? 16.697 -3.672 13.818 1.00 83.25 96 LYS A N 1
ATOM 712 C CA . LYS A 1 96 ? 15.941 -4.664 14.610 1.00 83.25 96 LYS A CA 1
ATOM 713 C C . LYS A 1 96 ? 14.601 -5.056 13.985 1.00 83.25 96 LYS A C 1
ATOM 715 O O . LYS A 1 96 ? 14.094 -6.132 14.271 1.00 83.25 96 LYS A O 1
ATOM 720 N N . MET A 1 97 ? 14.035 -4.182 13.155 1.00 86.50 97 MET A N 1
ATOM 721 C CA . MET A 1 97 ? 12.745 -4.389 12.491 1.00 86.50 97 MET A CA 1
ATOM 722 C C . MET A 1 97 ? 12.818 -5.401 11.335 1.00 86.50 97 MET A C 1
ATOM 724 O O . MET A 1 97 ? 11.773 -5.870 10.901 1.00 86.50 97 MET A O 1
ATOM 728 N N . TRP A 1 98 ? 14.028 -5.762 10.884 1.00 87.69 98 TRP A N 1
ATOM 729 C CA . TRP A 1 98 ? 14.287 -6.732 9.807 1.00 87.69 98 TRP A CA 1
ATOM 730 C C . TRP A 1 98 ? 15.398 -7.728 10.159 1.00 87.69 98 TRP A C 1
ATOM 732 O O . TRP A 1 98 ? 16.015 -8.320 9.276 1.00 87.69 98 TRP A O 1
ATOM 742 N N . TRP A 1 99 ? 15.665 -7.932 11.451 1.00 86.00 99 TRP A N 1
ATOM 743 C CA . TRP A 1 99 ? 16.481 -9.064 11.889 1.00 86.00 99 TRP A CA 1
ATOM 744 C C . TRP A 1 99 ? 15.839 -10.393 11.464 1.00 86.00 99 TRP A C 1
ATOM 746 O O . TRP A 1 99 ? 14.635 -10.421 11.213 1.00 86.00 99 TRP A O 1
ATOM 756 N N . PRO A 1 100 ? 16.592 -11.507 11.404 1.00 85.88 100 PRO A N 1
ATOM 757 C CA . PRO A 1 100 ? 16.052 -12.797 10.962 1.00 85.88 100 PRO A CA 1
ATOM 758 C C . PRO A 1 100 ? 14.812 -13.283 11.730 1.00 85.88 100 PRO A C 1
ATOM 760 O O . PRO A 1 100 ? 14.030 -14.054 11.198 1.00 85.88 100 PRO A O 1
ATOM 763 N N . ASN A 1 101 ? 14.603 -12.817 12.964 1.00 88.44 101 ASN A N 1
ATOM 764 C CA . ASN A 1 101 ? 13.437 -13.133 13.791 1.00 88.44 101 ASN A CA 1
ATOM 765 C C . ASN A 1 101 ? 12.354 -12.036 13.788 1.00 88.44 101 ASN A C 1
ATOM 767 O O . ASN A 1 101 ? 11.507 -12.009 14.683 1.00 88.44 101 ASN A O 1
ATOM 771 N N . ALA A 1 102 ? 12.406 -11.085 12.853 1.00 91.50 102 ALA A N 1
ATOM 772 C CA . ALA A 1 102 ? 11.369 -10.076 12.723 1.00 91.50 102 ALA A CA 1
ATOM 773 C C . ALA A 1 102 ? 10.032 -10.744 12.350 1.00 91.50 102 ALA A C 1
ATOM 775 O O . ALA A 1 102 ? 10.001 -11.625 11.491 1.00 91.50 102 ALA A O 1
ATOM 776 N N . PRO A 1 103 ? 8.911 -10.308 12.945 1.00 94.06 103 PRO A N 1
ATOM 777 C CA . PRO A 1 103 ? 7.623 -10.989 12.795 1.00 94.06 103 PRO A CA 1
ATOM 778 C C . PRO A 1 103 ? 7.063 -10.936 11.367 1.00 94.06 103 PRO A C 1
ATOM 780 O O . PRO A 1 103 ? 6.241 -11.771 11.007 1.00 94.06 103 PRO A O 1
ATOM 783 N N . ILE A 1 104 ? 7.532 -9.990 10.545 1.00 94.88 104 ILE A N 1
ATOM 784 C CA . ILE A 1 104 ? 7.186 -9.920 9.124 1.00 94.88 104 ILE A CA 1
ATOM 785 C C . ILE A 1 104 ? 7.640 -11.173 8.364 1.00 94.88 104 ILE A C 1
ATOM 787 O O . ILE A 1 104 ? 6.900 -11.655 7.518 1.00 94.88 104 ILE A O 1
ATOM 791 N N . TRP A 1 105 ? 8.795 -11.752 8.706 1.00 95.19 105 TRP A N 1
ATOM 792 C CA . TRP A 1 105 ? 9.300 -12.957 8.041 1.00 95.19 105 TRP A CA 1
ATOM 793 C C . TRP A 1 105 ? 8.434 -14.163 8.366 1.00 95.19 105 TRP A C 1
ATOM 795 O O . TRP A 1 105 ? 7.935 -14.811 7.460 1.00 95.19 105 TRP A O 1
ATOM 805 N N . THR A 1 106 ? 8.119 -14.371 9.645 1.00 95.44 106 THR A N 1
ATOM 806 C CA . THR A 1 106 ? 7.188 -15.427 10.064 1.00 95.44 106 THR A CA 1
ATOM 807 C C . THR A 1 106 ? 5.798 -15.258 9.447 1.00 95.44 106 THR A C 1
ATOM 809 O O . THR A 1 106 ? 5.176 -16.240 9.058 1.00 95.44 106 THR A O 1
ATOM 812 N N . PHE A 1 107 ? 5.303 -14.024 9.331 1.00 97.12 107 PHE A N 1
ATOM 813 C CA . PHE A 1 107 ? 4.029 -13.737 8.672 1.00 97.12 107 PHE A CA 1
ATOM 814 C C . PHE A 1 107 ? 4.035 -14.133 7.191 1.00 97.12 107 PHE A C 1
ATOM 816 O O . PHE A 1 107 ? 3.102 -14.794 6.740 1.00 97.12 107 PHE A O 1
ATOM 823 N N . LEU A 1 108 ? 5.083 -13.764 6.448 1.00 97.50 108 LEU A N 1
ATOM 824 C CA . LEU A 1 108 ? 5.224 -14.122 5.035 1.00 97.50 108 LEU A CA 1
ATOM 825 C C . LEU A 1 108 ? 5.439 -15.630 4.857 1.00 97.50 108 LEU A C 1
ATOM 827 O O . LEU A 1 108 ? 4.763 -16.230 4.027 1.00 97.50 108 LEU A O 1
ATOM 831 N N . ASP A 1 109 ? 6.286 -16.254 5.677 1.00 97.25 109 ASP A N 1
ATOM 832 C CA . ASP A 1 109 ? 6.560 -17.695 5.633 1.00 97.25 109 ASP A CA 1
ATOM 833 C C . ASP A 1 109 ? 5.294 -18.521 5.902 1.00 97.25 109 ASP A C 1
ATOM 835 O O . ASP A 1 109 ? 5.004 -19.474 5.183 1.00 97.25 109 ASP A O 1
ATOM 839 N N . ASN A 1 110 ? 4.493 -18.138 6.902 1.00 97.38 110 ASN A N 1
ATOM 840 C CA . ASN A 1 110 ? 3.261 -18.856 7.242 1.00 97.38 110 ASN A CA 1
ATOM 841 C C . ASN A 1 110 ? 2.192 -18.745 6.150 1.00 97.38 110 ASN A C 1
ATOM 843 O O . ASN A 1 110 ? 1.431 -19.685 5.927 1.00 97.38 110 ASN A O 1
ATOM 847 N N . LEU A 1 111 ? 2.101 -17.586 5.497 1.00 97.94 111 LEU A N 1
ATOM 848 C CA . LEU A 1 111 ? 1.068 -17.311 4.503 1.00 97.94 111 LEU A CA 1
ATOM 849 C C . LEU A 1 111 ? 1.476 -17.742 3.086 1.00 97.94 111 LEU A C 1
ATOM 851 O O . LEU A 1 111 ? 0.600 -18.069 2.280 1.00 97.94 111 LEU A O 1
ATOM 855 N N . CYS A 1 112 ? 2.781 -17.746 2.793 1.00 97.69 112 CYS A N 1
ATOM 856 C CA . CYS A 1 112 ? 3.374 -17.928 1.466 1.00 97.69 112 CYS A CA 1
ATOM 857 C C . CYS A 1 112 ? 2.672 -17.095 0.369 1.00 97.69 112 CYS A C 1
ATOM 859 O O . CYS A 1 112 ? 2.221 -17.665 -0.631 1.00 97.69 112 CYS A O 1
ATOM 861 N N . PRO A 1 113 ? 2.501 -15.768 0.543 1.00 97.94 113 PRO A N 1
ATOM 862 C CA . PRO A 1 113 ? 1.824 -14.943 -0.447 1.00 97.94 113 PRO A CA 1
ATOM 863 C C . PRO A 1 113 ? 2.697 -14.742 -1.690 1.00 97.94 113 PRO A C 1
ATOM 865 O O . PRO A 1 113 ? 3.924 -14.787 -1.639 1.00 97.94 113 PRO A O 1
ATOM 868 N N . ASN A 1 114 ? 2.060 -14.424 -2.809 1.00 96.50 114 ASN A N 1
ATOM 869 C CA . ASN A 1 114 ? 2.747 -13.868 -3.959 1.00 96.50 114 ASN A CA 1
ATOM 870 C C . ASN A 1 114 ? 3.067 -12.387 -3.710 1.00 96.50 114 ASN A C 1
ATOM 872 O O . ASN A 1 114 ? 2.163 -11.577 -3.509 1.00 96.50 114 ASN A O 1
ATOM 876 N N . GLU A 1 115 ? 4.350 -12.039 -3.713 1.00 94.50 115 GLU A N 1
ATOM 877 C CA . GLU A 1 115 ? 4.827 -10.675 -3.449 1.00 94.50 115 GLU A CA 1
ATOM 878 C C . GLU A 1 115 ? 4.982 -9.826 -4.719 1.00 94.50 115 GLU A C 1
ATOM 880 O O . GLU A 1 115 ? 5.465 -8.697 -4.657 1.00 94.50 115 GLU A O 1
ATOM 885 N N . ASP A 1 116 ? 4.626 -10.353 -5.895 1.00 90.81 116 ASP A N 1
ATOM 886 C CA . ASP A 1 116 ? 4.704 -9.595 -7.137 1.00 90.81 116 ASP A CA 1
ATOM 887 C C . ASP A 1 116 ? 3.468 -8.686 -7.284 1.00 90.81 116 ASP A C 1
ATOM 889 O O . ASP A 1 116 ? 2.366 -9.183 -7.556 1.00 90.81 116 ASP A O 1
ATOM 893 N N . PRO A 1 117 ? 3.610 -7.347 -7.190 1.00 92.38 117 PRO A N 1
ATOM 894 C CA . PRO A 1 117 ? 2.475 -6.436 -7.311 1.00 92.38 117 PRO A CA 1
ATOM 895 C C . PRO A 1 117 ? 1.790 -6.529 -8.683 1.00 92.38 117 PRO A C 1
ATOM 897 O O . PRO A 1 117 ? 0.622 -6.151 -8.804 1.00 92.38 117 PRO A O 1
ATOM 900 N N . ARG A 1 118 ? 2.472 -7.054 -9.713 1.00 86.50 118 ARG A N 1
ATOM 901 C CA . ARG A 1 118 ? 1.880 -7.330 -11.033 1.00 86.50 118 ARG A CA 1
ATOM 902 C C . ARG A 1 118 ? 0.835 -8.426 -10.942 1.00 86.50 118 ARG A C 1
ATOM 904 O O . ARG A 1 118 ? -0.310 -8.214 -11.331 1.00 86.50 118 ARG A O 1
ATOM 911 N N . LYS A 1 119 ? 1.219 -9.556 -10.348 1.00 90.56 119 LYS A N 1
ATOM 912 C CA . LYS A 1 119 ? 0.350 -10.715 -10.137 1.00 90.56 119 LYS A CA 1
ATOM 913 C C . LYS A 1 119 ? -0.804 -10.384 -9.208 1.00 90.56 119 LYS A C 1
ATOM 915 O O . LYS A 1 119 ? -1.945 -10.724 -9.505 1.00 90.56 119 LYS A O 1
ATOM 920 N N . ALA A 1 120 ? -0.550 -9.561 -8.188 1.00 94.69 120 ALA A N 1
ATOM 921 C CA . ALA A 1 120 ? -1.614 -8.991 -7.374 1.00 94.69 120 ALA A CA 1
ATOM 922 C C . ALA A 1 120 ? -2.671 -8.271 -8.235 1.00 94.69 120 ALA A C 1
ATOM 924 O O . ALA A 1 120 ? -3.864 -8.355 -7.958 1.00 94.69 120 ALA A O 1
ATOM 925 N N . ARG A 1 121 ? -2.298 -7.586 -9.317 1.00 90.81 121 ARG A N 1
ATOM 926 C CA . ARG A 1 121 ? -3.282 -6.937 -10.192 1.00 90.81 121 ARG A CA 1
ATOM 927 C C . ARG A 1 121 ? -3.939 -7.895 -11.190 1.00 90.81 121 ARG A C 1
ATOM 929 O O . ARG A 1 121 ? -5.139 -7.755 -11.412 1.00 90.81 121 ARG A O 1
ATOM 936 N N . SER A 1 122 ? -3.189 -8.818 -11.789 1.00 88.94 122 SER A N 1
ATOM 937 C CA . SER A 1 122 ? -3.660 -9.641 -12.914 1.00 88.94 122 SER A CA 1
ATOM 938 C C . SER A 1 122 ? -4.342 -10.946 -12.514 1.00 88.94 122 SER A C 1
ATOM 940 O O . SER A 1 122 ? -5.294 -11.357 -13.172 1.00 88.94 122 SER A O 1
ATOM 942 N N . ASP A 1 123 ? -3.866 -11.608 -11.461 1.00 93.31 123 ASP A N 1
ATOM 943 C CA . ASP A 1 123 ? -4.243 -12.996 -11.181 1.00 93.31 123 ASP A CA 1
ATOM 944 C C . ASP A 1 123 ? -5.695 -13.079 -10.715 1.00 93.31 123 ASP A C 1
ATOM 946 O O . ASP A 1 123 ? -6.190 -12.191 -10.025 1.00 93.31 123 ASP A O 1
ATOM 950 N N . THR A 1 124 ? -6.417 -14.129 -11.085 1.00 93.00 124 THR A N 1
ATOM 951 C CA . THR A 1 124 ? -7.839 -14.287 -10.731 1.00 93.00 124 THR A CA 1
ATOM 952 C C . THR A 1 124 ? -8.063 -14.978 -9.390 1.00 93.00 124 THR A C 1
ATOM 954 O O . THR A 1 124 ? -9.185 -14.995 -8.895 1.00 93.00 124 THR A O 1
ATOM 957 N N . ASP A 1 125 ? -7.018 -15.533 -8.790 1.00 97.00 125 ASP A N 1
ATOM 958 C CA . ASP A 1 125 ? -7.079 -16.257 -7.526 1.00 97.00 125 ASP A CA 1
ATOM 959 C C . ASP A 1 125 ? -5.782 -16.090 -6.722 1.00 97.00 125 ASP A C 1
ATOM 961 O O . ASP A 1 125 ? -4.861 -15.353 -7.100 1.00 97.00 125 ASP A O 1
ATOM 965 N N . GLY A 1 126 ? -5.748 -16.748 -5.567 1.00 97.56 126 GLY A N 1
ATOM 966 C CA . GLY A 1 126 ? -4.556 -16.873 -4.746 1.00 97.56 126 GLY A CA 1
ATOM 967 C C . GLY A 1 126 ? -4.411 -15.774 -3.700 1.00 97.56 126 GLY A C 1
ATOM 968 O O . GLY A 1 126 ? -5.256 -14.889 -3.540 1.00 97.56 126 GLY A O 1
ATOM 969 N N . LEU A 1 127 ? -3.323 -15.876 -2.939 1.00 98.69 127 LEU A N 1
ATOM 970 C CA . LEU A 1 127 ? -2.958 -14.916 -1.909 1.00 98.69 127 LEU A CA 1
ATOM 971 C C . LEU A 1 127 ? -1.811 -14.047 -2.408 1.00 98.69 127 LEU A C 1
ATOM 973 O O . LEU A 1 127 ? -0.761 -14.557 -2.788 1.00 98.69 127 LEU A O 1
ATOM 977 N N . HIS A 1 128 ? -2.002 -12.739 -2.327 1.00 98.69 128 HIS A N 1
ATOM 978 C CA . HIS A 1 128 ? -1.040 -11.739 -2.759 1.00 98.69 128 HIS A CA 1
ATOM 979 C C . HIS A 1 128 ? -0.762 -10.754 -1.632 1.00 98.69 128 HIS A C 1
ATOM 981 O O . HIS A 1 128 ? -1.640 -10.464 -0.812 1.00 98.69 128 HIS A O 1
ATOM 987 N N . VAL A 1 129 ? 0.443 -10.199 -1.619 1.00 98.62 129 VAL A N 1
ATOM 988 C CA . VAL A 1 129 ? 0.826 -9.117 -0.714 1.00 98.62 129 VAL A CA 1
ATOM 989 C C . VAL A 1 129 ? 1.499 -8.000 -1.498 1.00 98.62 129 VAL A C 1
ATOM 991 O O . VAL A 1 129 ? 2.238 -8.247 -2.446 1.00 98.62 129 VAL A O 1
ATOM 994 N N . ILE A 1 130 ? 1.222 -6.760 -1.107 1.00 98.06 130 ILE A N 1
ATOM 995 C CA . ILE A 1 130 ? 1.902 -5.573 -1.619 1.00 98.06 130 ILE A CA 1
ATOM 996 C C . ILE A 1 130 ? 2.378 -4.701 -0.460 1.00 98.06 130 ILE A C 1
ATOM 998 O O . ILE A 1 130 ? 1.649 -4.457 0.506 1.00 98.06 130 ILE A O 1
ATOM 1002 N N . GLU A 1 131 ? 3.600 -4.198 -0.587 1.00 97.12 131 GLU A N 1
ATOM 1003 C CA . GLU A 1 131 ? 4.156 -3.187 0.307 1.00 97.12 131 GLU A CA 1
ATOM 1004 C C . GLU A 1 131 ? 3.515 -1.822 0.014 1.00 97.12 131 GLU A C 1
ATOM 1006 O O . GLU A 1 131 ? 3.496 -1.356 -1.130 1.00 97.12 131 GLU A O 1
ATOM 1011 N N . VAL A 1 132 ? 3.009 -1.155 1.050 1.00 97.62 132 VAL A N 1
ATOM 1012 C CA . VAL A 1 132 ? 2.425 0.190 0.958 1.00 97.62 132 VAL A CA 1
ATOM 1013 C C . VAL A 1 132 ? 2.954 1.091 2.072 1.00 97.62 132 VAL A C 1
ATOM 1015 O O . VAL A 1 132 ? 3.534 0.621 3.040 1.00 97.62 132 VAL A O 1
ATOM 1018 N N . PHE A 1 133 ? 2.738 2.401 1.940 1.00 95.75 133 PHE A N 1
ATOM 1019 C CA . PHE A 1 133 ? 2.985 3.380 3.004 1.00 95.75 133 PHE A CA 1
ATOM 1020 C C . PHE A 1 133 ? 1.800 4.356 3.073 1.00 95.75 133 PHE A C 1
ATOM 1022 O O . PHE A 1 133 ? 1.642 5.169 2.151 1.00 95.75 133 PHE A O 1
ATOM 1029 N N . PRO A 1 134 ? 0.980 4.343 4.140 1.00 95.31 134 PRO A N 1
ATOM 1030 C CA . PRO A 1 134 ? -0.179 5.221 4.288 1.00 95.31 134 PRO A CA 1
ATOM 1031 C C . PRO A 1 134 ? 0.159 6.699 4.108 1.00 95.31 134 PRO A C 1
ATOM 1033 O O . PRO A 1 134 ? -0.463 7.393 3.300 1.00 95.31 134 PRO A O 1
ATOM 1036 N N . GLY A 1 135 ? 1.224 7.163 4.769 1.00 92.00 135 GLY A N 1
ATOM 1037 C CA . GLY A 1 135 ? 1.693 8.546 4.669 1.00 92.00 135 GLY A CA 1
ATOM 1038 C C . GLY A 1 135 ? 2.088 8.968 3.248 1.00 92.00 135 GLY A C 1
ATOM 1039 O O . GLY A 1 135 ? 1.918 10.134 2.882 1.00 92.00 135 GLY A O 1
ATOM 1040 N N . LEU A 1 136 ? 2.567 8.032 2.418 1.00 92.88 136 LEU A N 1
ATOM 1041 C CA . LEU A 1 136 ? 2.941 8.289 1.023 1.00 92.88 136 LEU A CA 1
ATOM 1042 C C . LEU A 1 136 ? 1.719 8.505 0.117 1.00 92.88 136 LEU A C 1
ATOM 1044 O O . LEU A 1 136 ? 1.810 9.280 -0.832 1.00 92.88 136 LEU A O 1
ATOM 1048 N N . ALA A 1 137 ? 0.576 7.894 0.446 1.00 94.25 137 ALA A N 1
ATOM 1049 C CA . ALA A 1 137 ? -0.676 8.026 -0.303 1.00 94.25 137 ALA A CA 1
ATOM 1050 C C . ALA A 1 137 ? -1.434 9.337 -0.008 1.00 94.25 137 ALA A C 1
ATOM 1052 O O . ALA A 1 137 ? -2.216 9.818 -0.836 1.00 94.25 137 ALA A O 1
ATOM 1053 N N . LEU A 1 138 ? -1.208 9.947 1.163 1.00 92.44 138 LEU A N 1
ATOM 1054 C CA . LEU A 1 138 ? -1.963 11.120 1.619 1.00 92.44 138 LEU A CA 1
ATOM 1055 C C . LEU A 1 138 ? -1.927 12.323 0.657 1.00 92.44 138 LEU A C 1
ATOM 1057 O O . LEU A 1 138 ? -2.988 12.915 0.435 1.00 92.44 138 LEU A O 1
ATOM 1061 N N . PRO A 1 139 ? -0.793 12.698 0.027 1.00 89.81 139 PRO A N 1
ATOM 1062 C CA . PRO A 1 139 ? -0.781 13.785 -0.952 1.00 89.81 139 PRO A CA 1
ATOM 1063 C C . PRO A 1 139 ? -1.737 13.559 -2.132 1.00 89.81 139 PRO A C 1
ATOM 1065 O O . PRO A 1 139 ? -2.311 14.526 -2.639 1.00 89.81 139 PRO A O 1
ATOM 1068 N N . ALA A 1 140 ? -1.924 12.307 -2.564 1.00 91.56 140 ALA A N 1
ATOM 1069 C CA . ALA A 1 140 ? -2.880 11.952 -3.611 1.00 91.56 140 ALA A CA 1
ATOM 1070 C C . ALA A 1 140 ? -4.324 12.015 -3.099 1.00 91.56 140 ALA A C 1
ATOM 1072 O O . ALA A 1 140 ? -5.201 12.563 -3.765 1.00 91.56 140 ALA A O 1
ATOM 1073 N N . PHE A 1 141 ? -4.573 11.522 -1.884 1.00 92.12 141 PHE A N 1
ATOM 1074 C CA . PHE A 1 141 ? -5.917 11.482 -1.305 1.00 92.12 141 PHE A CA 1
ATOM 1075 C C . PHE A 1 141 ? -6.474 12.866 -0.990 1.00 92.12 141 PHE A C 1
ATOM 1077 O O . PHE A 1 141 ? -7.640 13.140 -1.284 1.00 92.12 141 PHE A O 1
ATOM 1084 N N . VAL A 1 142 ? -5.638 13.725 -0.408 1.00 88.44 142 VAL A N 1
ATOM 1085 C CA . VAL A 1 142 ? -5.999 15.087 -0.006 1.00 88.44 142 VAL A CA 1
ATOM 1086 C C . VAL A 1 142 ? -6.056 16.027 -1.217 1.00 88.44 142 VAL A C 1
ATOM 1088 O O . VAL A 1 142 ? -6.768 17.027 -1.189 1.00 88.44 142 VAL A O 1
ATOM 1091 N N . GLY A 1 143 ? -5.331 15.719 -2.299 1.00 77.00 143 GLY A N 1
ATOM 1092 C CA . GLY A 1 143 ? -5.276 16.555 -3.504 1.00 77.00 143 GLY A CA 1
ATOM 1093 C C . GLY A 1 143 ? -4.494 17.861 -3.322 1.00 77.00 143 GLY A C 1
ATOM 1094 O O . GLY A 1 143 ? -4.539 18.736 -4.182 1.00 77.00 143 GLY A O 1
ATOM 1095 N N . ALA A 1 144 ? -3.764 18.012 -2.215 1.00 59.69 144 ALA A N 1
ATOM 1096 C CA . ALA A 1 144 ? -3.089 19.251 -1.856 1.00 59.69 144 ALA A CA 1
ATOM 1097 C C . ALA A 1 144 ? -1.569 19.075 -1.827 1.00 59.69 144 ALA A C 1
ATOM 1099 O O . ALA A 1 144 ? -0.946 19.002 -0.766 1.00 59.69 144 ALA A O 1
ATOM 1100 N N . LEU A 1 145 ? -0.938 19.144 -3.003 1.00 53.28 145 LEU A N 1
ATOM 1101 C CA . LEU A 1 145 ? 0.482 19.506 -3.055 1.00 53.28 145 LEU A CA 1
ATOM 1102 C C . LEU A 1 145 ? 0.722 20.872 -2.396 1.00 53.28 145 LEU A C 1
ATOM 1104 O O . LEU A 1 145 ? 1.806 21.087 -1.879 1.00 53.28 145 LEU A O 1
ATOM 1108 N N . ALA A 1 146 ? -0.278 21.762 -2.337 1.00 48.34 146 ALA A N 1
ATOM 1109 C CA . ALA A 1 146 ? -0.188 23.046 -1.639 1.00 48.34 146 ALA A CA 1
ATOM 1110 C C . ALA A 1 146 ? -0.084 22.915 -0.103 1.00 48.34 146 ALA A C 1
ATOM 1112 O O . ALA A 1 146 ? 0.586 23.734 0.527 1.00 48.34 146 ALA A O 1
ATOM 1113 N N . HIS A 1 147 ? -0.683 21.878 0.498 1.00 53.28 147 HIS A N 1
ATOM 1114 C CA . HIS A 1 147 ? -0.565 21.608 1.939 1.00 53.28 147 HIS A CA 1
ATOM 1115 C C . HIS A 1 147 ? 0.805 20.997 2.268 1.00 53.28 147 HIS A C 1
ATOM 1117 O O . HIS A 1 147 ? 1.522 21.502 3.132 1.00 53.28 147 HIS A O 1
ATOM 1123 N N . ALA A 1 148 ? 1.233 20.010 1.470 1.00 48.34 148 ALA A N 1
ATOM 1124 C CA . ALA A 1 148 ? 2.553 19.372 1.568 1.00 48.34 148 ALA A CA 1
ATOM 1125 C C . ALA A 1 148 ? 3.729 20.266 1.097 1.00 48.34 148 ALA A C 1
ATOM 1127 O O . ALA A 1 148 ? 4.890 20.018 1.415 1.00 48.34 148 ALA A O 1
ATOM 1128 N N . ALA A 1 149 ? 3.469 21.321 0.316 1.00 44.28 149 ALA A N 1
ATOM 1129 C CA . ALA A 1 149 ? 4.490 22.292 -0.089 1.00 44.28 149 ALA A CA 1
ATOM 1130 C C . ALA A 1 149 ? 4.821 23.288 1.031 1.00 44.28 149 ALA A C 1
ATOM 1132 O O . ALA A 1 149 ? 5.938 23.803 1.065 1.00 44.28 149 ALA A O 1
ATOM 1133 N N . LYS A 1 150 ? 3.876 23.547 1.950 1.00 49.88 150 LYS A N 1
ATOM 1134 C CA . LYS A 1 150 ? 4.079 24.429 3.111 1.00 49.88 150 LYS A CA 1
ATOM 1135 C C . LYS A 1 150 ? 4.511 23.667 4.367 1.00 49.88 150 LYS A C 1
ATOM 1137 O O . LYS A 1 150 ? 5.283 24.204 5.158 1.00 49.88 150 LYS A O 1
ATOM 1142 N N . ARG A 1 151 ? 4.056 22.421 4.555 1.00 56.06 151 ARG A N 1
ATOM 1143 C CA . ARG A 1 151 ? 4.451 21.542 5.671 1.00 56.06 151 ARG A CA 1
ATOM 1144 C C . ARG A 1 151 ? 5.079 20.262 5.128 1.00 56.06 151 ARG A C 1
ATOM 1146 O O . ARG A 1 151 ? 4.536 19.660 4.216 1.00 56.06 151 ARG A O 1
ATOM 1153 N N . LYS A 1 152 ? 6.244 19.872 5.663 1.00 57.81 152 LYS A N 1
ATOM 1154 C CA . LYS A 1 152 ? 7.024 18.714 5.184 1.00 57.81 152 LYS A CA 1
ATOM 1155 C C . LYS A 1 152 ? 6.243 17.388 5.281 1.00 57.81 152 LYS A C 1
ATOM 1157 O O . LYS A 1 152 ? 6.581 16.478 4.544 1.00 57.81 152 LYS A O 1
ATOM 1162 N N . ASP A 1 153 ? 5.226 17.308 6.139 1.00 70.56 153 ASP A N 1
ATOM 1163 C CA . ASP A 1 153 ? 4.440 16.120 6.476 1.00 70.56 153 ASP A CA 1
ATOM 1164 C C . ASP A 1 153 ? 2.996 16.468 6.906 1.00 70.56 153 ASP A C 1
ATOM 1166 O O . ASP A 1 153 ? 2.677 17.626 7.192 1.00 70.56 153 ASP A O 1
ATOM 1170 N N . PHE A 1 154 ? 2.121 15.454 6.961 1.00 85.19 154 PHE A N 1
ATOM 1171 C CA . PHE A 1 154 ? 0.827 15.542 7.647 1.00 85.19 154 PHE A CA 1
ATOM 1172 C C . PHE A 1 154 ? 1.027 15.208 9.127 1.00 85.19 154 PHE A C 1
ATOM 1174 O O . PHE A 1 154 ? 1.462 14.109 9.468 1.00 85.19 154 PHE A O 1
ATOM 1181 N N . ARG A 1 155 ? 0.677 16.125 10.028 1.00 88.62 155 ARG A N 1
ATOM 1182 C CA . ARG A 1 155 ? 0.896 15.971 11.473 1.00 88.62 155 ARG A CA 1
ATOM 1183 C C . ARG A 1 155 ? -0.310 15.335 12.163 1.00 88.62 155 ARG A C 1
ATOM 1185 O O . ARG A 1 155 ? -0.859 15.888 13.110 1.00 88.62 155 ARG A O 1
ATOM 1192 N N . TYR A 1 156 ? -0.728 14.170 11.676 1.00 91.62 156 TYR A N 1
ATOM 1193 C CA . TYR A 1 156 ? -1.942 13.483 12.135 1.00 91.62 156 TYR A CA 1
ATOM 1194 C C . TYR A 1 156 ? -1.682 12.396 13.193 1.00 91.62 156 TYR A C 1
ATOM 1196 O O . TYR A 1 156 ? -2.625 11.782 13.669 1.00 91.62 156 TYR A O 1
ATOM 1204 N N . ASN A 1 157 ? -0.431 12.166 13.611 1.00 92.00 157 ASN A N 1
ATOM 1205 C CA . ASN A 1 157 ? -0.123 11.229 14.696 1.00 92.00 157 ASN A CA 1
ATOM 1206 C C . ASN A 1 157 ? -0.433 11.862 16.070 1.00 92.00 157 ASN A C 1
ATOM 1208 O O . ASN A 1 157 ? 0.311 12.756 16.489 1.00 92.00 157 ASN A O 1
ATOM 1212 N N . PRO A 1 158 ? -1.447 11.391 16.822 1.00 92.44 158 PRO A N 1
ATOM 1213 C CA . PRO A 1 158 ? -1.834 11.998 18.096 1.00 92.44 158 PRO A CA 1
ATOM 1214 C C . PRO A 1 158 ? -0.799 11.820 19.212 1.00 92.44 158 PRO A C 1
ATOM 1216 O O . PRO A 1 158 ? -0.837 12.535 20.212 1.00 92.44 158 PRO A O 1
ATOM 1219 N N . LYS A 1 159 ? 0.164 10.904 19.088 1.00 92.06 159 LYS A N 1
ATOM 1220 C CA . LYS A 1 159 ? 1.272 10.795 20.052 1.00 92.06 159 LYS A CA 1
ATOM 1221 C C . LYS A 1 159 ? 2.397 11.795 19.783 1.00 92.06 159 LYS A C 1
ATOM 1223 O O . LYS A 1 159 ? 3.219 12.012 20.667 1.00 92.06 159 LYS A O 1
ATOM 1228 N N . SER A 1 160 ? 2.430 12.417 18.605 1.00 89.81 160 SER A N 1
ATOM 1229 C CA . SER A 1 160 ? 3.428 13.433 18.273 1.00 89.81 160 SER A CA 1
ATOM 1230 C C . SER A 1 160 ? 3.165 14.736 19.028 1.00 89.81 160 SER A C 1
ATOM 1232 O O . SER A 1 160 ? 2.027 15.201 19.104 1.00 89.81 160 SER A O 1
ATOM 1234 N N . SER A 1 161 ? 4.226 15.375 19.528 1.00 89.06 161 SER A N 1
ATOM 1235 C CA . SER A 1 161 ? 4.157 16.736 20.084 1.00 89.06 161 SER A CA 1
ATOM 1236 C C . SER A 1 161 ? 3.764 17.781 19.038 1.00 89.06 161 SER A C 1
ATOM 1238 O O . SER A 1 161 ? 3.263 18.842 19.390 1.00 89.06 161 SER A O 1
ATOM 1240 N N . ASN A 1 162 ? 3.953 17.467 17.754 1.00 87.94 162 ASN A N 1
ATOM 1241 C CA . ASN A 1 162 ? 3.602 18.336 16.636 1.00 87.94 162 ASN A CA 1
ATOM 1242 C C . ASN A 1 162 ? 2.202 18.056 16.067 1.00 87.94 162 ASN A C 1
ATOM 1244 O O . ASN A 1 162 ? 1.888 18.597 15.011 1.00 87.94 162 ASN A O 1
ATOM 1248 N N . PHE A 1 163 ? 1.389 17.208 16.708 1.00 91.88 163 PHE A N 1
ATOM 1249 C CA . PHE A 1 163 ? 0.034 16.886 16.252 1.00 91.88 163 PHE A CA 1
ATOM 1250 C C . PHE A 1 163 ? -0.788 18.148 15.946 1.00 91.88 163 PHE A C 1
ATOM 1252 O O . PHE A 1 163 ? -0.802 19.089 16.738 1.00 91.88 163 PHE A O 1
ATOM 1259 N N . ALA A 1 164 ? -1.487 18.146 14.811 1.00 91.00 164 ALA A N 1
ATOM 1260 C CA . ALA A 1 164 ? -2.394 19.210 14.403 1.00 91.00 164 ALA A CA 1
ATOM 1261 C C . ALA A 1 164 ? -3.779 18.623 14.111 1.00 91.00 164 ALA A C 1
ATOM 1263 O O . ALA A 1 164 ? -3.928 17.786 13.215 1.00 91.00 164 ALA A O 1
ATOM 1264 N N . VAL A 1 165 ? -4.800 19.083 14.838 1.00 92.12 165 VAL A N 1
ATOM 1265 C CA . VAL A 1 165 ? -6.181 18.611 14.649 1.00 92.12 165 VAL A CA 1
ATOM 1266 C C . VAL A 1 165 ? -6.706 18.945 13.248 1.00 92.12 165 VAL A C 1
ATOM 1268 O O . VAL A 1 165 ? -7.491 18.195 12.673 1.00 92.12 165 VAL A O 1
ATOM 1271 N N . GLU A 1 166 ? -6.208 20.020 12.637 1.00 90.75 166 GLU A N 1
ATOM 1272 C CA . GLU A 1 166 ? -6.543 20.393 11.264 1.00 90.75 166 GLU A CA 1
ATOM 1273 C C . GLU A 1 166 ? -6.021 19.357 10.264 1.00 90.75 166 GLU A C 1
ATOM 1275 O O . GLU A 1 166 ? -6.731 19.005 9.323 1.00 90.75 166 GLU A O 1
ATOM 1280 N N . ASP A 1 167 ? -4.810 18.827 10.482 1.00 90.62 167 ASP A N 1
ATOM 1281 C CA . ASP A 1 167 ? -4.255 17.760 9.641 1.00 90.62 167 ASP A CA 1
ATOM 1282 C C . ASP A 1 167 ? -5.030 16.460 9.840 1.00 90.62 167 ASP A C 1
ATOM 1284 O O . ASP A 1 167 ? -5.323 15.773 8.865 1.00 90.62 167 ASP A O 1
ATOM 1288 N N . TRP A 1 168 ? -5.422 16.149 11.077 1.00 93.50 168 TRP A N 1
ATOM 1289 C CA . TRP A 1 168 ? -6.287 15.007 11.366 1.00 93.50 168 TRP A CA 1
ATOM 1290 C C . TRP A 1 168 ? -7.628 15.091 10.623 1.00 93.50 168 TRP A C 1
ATOM 1292 O O . TRP A 1 168 ? -8.017 14.155 9.920 1.00 93.50 168 TRP A O 1
ATOM 1302 N N . ASN A 1 169 ? -8.322 16.226 10.717 1.00 92.50 169 ASN A N 1
ATOM 1303 C CA . ASN A 1 169 ? -9.596 16.447 10.030 1.00 92.50 169 ASN A CA 1
ATOM 1304 C C . ASN A 1 169 ? -9.447 16.423 8.503 1.00 92.50 169 ASN A C 1
ATOM 1306 O O . ASN A 1 169 ? -10.306 15.889 7.798 1.00 92.50 169 ASN A O 1
ATOM 1310 N N . LEU A 1 170 ? -8.345 16.966 7.982 1.00 91.25 170 LEU A N 1
ATOM 1311 C CA . LEU A 1 170 ? -8.042 16.941 6.555 1.00 91.25 170 LEU A CA 1
ATOM 1312 C C . LEU A 1 170 ? -7.828 15.509 6.050 1.00 91.25 170 LEU A C 1
ATOM 1314 O O . LEU A 1 170 ? -8.420 15.118 5.042 1.00 91.25 170 LEU A O 1
ATOM 1318 N N . VAL A 1 171 ? -7.018 14.721 6.764 1.00 92.44 171 VAL A N 1
ATOM 1319 C CA . VAL A 1 171 ? -6.739 13.322 6.422 1.00 92.44 171 VAL A CA 1
ATOM 1320 C C . VAL A 1 171 ? -8.012 12.485 6.521 1.00 92.44 171 VAL A C 1
ATOM 1322 O O . VAL A 1 171 ? -8.376 11.826 5.551 1.00 92.44 171 VAL A O 1
ATOM 1325 N N . THR A 1 172 ? -8.740 12.544 7.636 1.00 93.38 172 THR A N 1
ATOM 1326 C CA . THR A 1 172 ? -9.974 11.757 7.824 1.00 93.38 172 THR A CA 1
ATOM 1327 C C . THR A 1 172 ? -11.043 12.094 6.781 1.00 93.38 172 THR A C 1
ATOM 1329 O O . THR A 1 172 ? -11.654 11.188 6.212 1.00 93.38 172 THR A O 1
ATOM 1332 N N . SER A 1 173 ? -11.228 13.375 6.443 1.00 91.81 173 SER A N 1
ATOM 1333 C CA . SER A 1 173 ? -12.136 13.804 5.370 1.00 91.81 173 SER A CA 1
ATOM 1334 C C . SER A 1 173 ? -11.719 13.252 4.000 1.00 91.81 173 SER A C 1
ATOM 1336 O O . SER A 1 173 ? -12.541 12.688 3.267 1.00 91.81 173 SER A O 1
ATOM 1338 N N . ALA A 1 174 ? -10.427 13.339 3.667 1.00 92.12 174 ALA A N 1
ATOM 1339 C CA . ALA A 1 174 ? -9.890 12.805 2.420 1.00 92.12 174 ALA A CA 1
ATOM 1340 C C . ALA A 1 174 ? -10.049 11.280 2.335 1.00 92.12 174 ALA A C 1
ATOM 1342 O O . ALA A 1 174 ? -10.565 10.772 1.339 1.00 92.12 174 ALA A O 1
ATOM 1343 N N . VAL A 1 175 ? -9.695 10.549 3.394 1.00 93.81 175 VAL A N 1
ATOM 1344 C CA . VAL A 1 175 ? -9.842 9.089 3.459 1.00 93.81 175 VAL A CA 1
ATOM 1345 C C . VAL A 1 175 ? -11.310 8.682 3.343 1.00 93.81 175 VAL A C 1
ATOM 1347 O O . VAL A 1 175 ? -11.613 7.770 2.583 1.00 93.81 175 VAL A O 1
ATOM 1350 N N . ARG A 1 176 ? -12.257 9.396 3.971 1.00 92.88 176 ARG A N 1
ATOM 1351 C CA . ARG A 1 176 ? -13.705 9.146 3.793 1.00 92.88 176 ARG A CA 1
ATOM 1352 C C . ARG A 1 176 ? -14.158 9.295 2.348 1.00 92.88 176 ARG A C 1
ATOM 1354 O O . ARG A 1 176 ? -14.937 8.473 1.860 1.00 92.88 176 ARG A O 1
ATOM 1361 N N . LYS A 1 177 ? -13.662 10.313 1.643 1.00 92.19 177 LYS A N 1
ATOM 1362 C CA . LYS A 1 177 ? -13.947 10.497 0.214 1.00 92.19 177 LYS A CA 1
ATOM 1363 C C . LYS A 1 177 ? -13.398 9.335 -0.617 1.00 92.19 177 LYS A C 1
ATOM 1365 O O . LYS A 1 177 ? -14.101 8.849 -1.503 1.00 92.19 177 LYS A O 1
ATOM 1370 N N . GLN A 1 178 ? -12.181 8.878 -0.326 1.00 93.56 178 GLN A N 1
ATOM 1371 C CA . GLN A 1 178 ? -11.570 7.754 -1.040 1.00 93.56 178 GLN A CA 1
ATOM 1372 C C . GLN A 1 178 ? -12.244 6.420 -0.706 1.00 93.56 178 GLN A C 1
ATOM 1374 O O . GLN A 1 178 ? -12.553 5.669 -1.621 1.00 93.56 178 GLN A O 1
ATOM 1379 N N . ALA A 1 179 ? -12.590 6.166 0.556 1.00 93.19 179 ALA A N 1
ATOM 1380 C CA . ALA A 1 179 ? -13.347 4.991 0.980 1.00 93.19 179 ALA A CA 1
ATOM 1381 C C . ALA A 1 179 ? -14.696 4.894 0.249 1.00 93.19 179 ALA A C 1
ATOM 1383 O O . ALA A 1 179 ? -15.057 3.833 -0.253 1.00 93.19 179 ALA A O 1
ATOM 1384 N N . LYS A 1 180 ? -15.416 6.017 0.100 1.00 92.44 180 LYS A N 1
ATOM 1385 C CA . LYS A 1 180 ? -16.666 6.053 -0.676 1.00 92.44 180 LYS A CA 1
ATOM 1386 C C . LYS A 1 180 ? -16.443 5.680 -2.147 1.00 92.44 180 LYS A C 1
ATOM 1388 O O . LYS A 1 180 ? -17.215 4.896 -2.687 1.00 92.44 180 LYS A O 1
ATOM 1393 N N . ARG A 1 181 ? -15.395 6.213 -2.786 1.00 91.88 181 ARG A N 1
ATOM 1394 C CA . ARG A 1 181 ? -15.019 5.870 -4.176 1.00 91.88 181 ARG A CA 1
ATOM 1395 C C . ARG A 1 181 ? -14.610 4.405 -4.317 1.00 91.88 181 ARG A C 1
ATOM 1397 O O . ARG A 1 181 ? -14.963 3.757 -5.289 1.00 91.88 181 ARG A O 1
ATOM 1404 N N . ALA A 1 182 ? -13.950 3.879 -3.294 1.00 92.06 182 ALA A N 1
ATOM 1405 C CA . ALA A 1 182 ? -13.597 2.479 -3.135 1.00 92.06 182 ALA A CA 1
ATOM 1406 C C . ALA A 1 182 ? -14.802 1.585 -2.758 1.00 92.06 182 ALA A C 1
ATOM 1408 O O . ALA A 1 182 ? -14.617 0.408 -2.488 1.00 92.06 182 ALA A O 1
ATOM 1409 N N . GLY A 1 183 ? -16.043 2.081 -2.719 1.00 92.62 183 GLY A N 1
ATOM 1410 C CA . GLY A 1 183 ? -17.212 1.254 -2.390 1.00 92.62 183 GLY A CA 1
ATOM 1411 C C . GLY A 1 183 ? -17.254 0.757 -0.938 1.00 92.62 183 GLY A C 1
ATOM 1412 O O . GLY A 1 183 ? -17.984 -0.179 -0.633 1.00 92.62 183 GLY A O 1
ATOM 1413 N N . LEU A 1 184 ? -16.504 1.388 -0.033 1.00 92.56 184 LEU A N 1
ATOM 1414 C CA . LEU A 1 184 ? -16.404 1.054 1.392 1.00 92.56 184 LEU A CA 1
ATOM 1415 C C . LEU A 1 184 ? -17.313 1.962 2.232 1.00 92.56 184 LEU A C 1
ATOM 1417 O O . LEU A 1 184 ? -16.887 2.539 3.226 1.00 92.56 184 LEU A O 1
ATOM 1421 N N . ALA A 1 185 ? -18.571 2.148 1.823 1.00 84.56 185 ALA A N 1
ATOM 1422 C CA . ALA A 1 185 ? -19.493 3.074 2.492 1.00 84.56 185 ALA A CA 1
ATOM 1423 C C . ALA A 1 185 ? -19.669 2.842 4.017 1.00 84.56 185 ALA A C 1
ATOM 1425 O O . ALA A 1 185 ? -19.691 3.845 4.743 1.00 84.56 185 ALA A O 1
ATOM 1426 N N . PRO A 1 186 ? -19.708 1.590 4.536 1.00 86.06 186 PRO A N 1
ATOM 1427 C CA . PRO A 1 186 ? -19.821 1.331 5.979 1.00 86.06 186 PRO A CA 1
ATOM 1428 C C . PRO A 1 186 ? -18.697 1.943 6.836 1.00 86.06 186 PRO A C 1
ATOM 1430 O O . PRO A 1 186 ? -18.887 2.203 8.020 1.00 86.06 186 PRO A O 1
ATOM 1433 N N . PHE A 1 187 ? -17.544 2.274 6.244 1.00 84.62 187 PHE A N 1
ATOM 1434 C CA . PHE A 1 187 ? -16.469 3.010 6.921 1.00 84.62 187 PHE A CA 1
ATOM 1435 C C . PHE A 1 187 ? -16.911 4.364 7.499 1.00 84.62 187 PHE A C 1
ATOM 1437 O O . PHE A 1 187 ? -16.348 4.860 8.481 1.00 84.62 187 PHE A O 1
ATOM 1444 N N . THR A 1 188 ? -17.898 5.003 6.872 1.00 78.44 188 THR A N 1
ATOM 1445 C CA . THR A 1 188 ? -18.341 6.335 7.296 1.00 78.44 188 THR A CA 1
ATOM 1446 C C . THR A 1 188 ? -18.958 6.340 8.691 1.00 78.44 188 THR A C 1
ATOM 1448 O O . THR A 1 188 ? -18.883 7.368 9.365 1.00 78.44 188 THR A O 1
ATOM 1451 N N . ASP A 1 189 ? -19.497 5.207 9.146 1.00 84.81 189 ASP A N 1
ATOM 1452 C CA . ASP A 1 189 ? -19.996 5.058 10.510 1.00 84.81 189 ASP A CA 1
ATOM 1453 C C . ASP A 1 189 ? -18.846 4.920 11.511 1.00 84.81 189 ASP A C 1
ATOM 1455 O O . ASP A 1 189 ? -18.825 5.647 12.503 1.00 84.81 189 ASP A O 1
ATOM 1459 N N . TRP A 1 190 ? -17.842 4.086 11.211 1.00 88.00 190 TRP A N 1
ATOM 1460 C CA . TRP A 1 190 ? -16.660 3.907 12.069 1.00 88.00 190 TRP A CA 1
ATOM 1461 C C . TRP A 1 190 ? -15.870 5.210 12.262 1.00 88.00 190 TRP A C 1
ATOM 1463 O O . TRP A 1 190 ? -15.418 5.507 13.362 1.00 88.00 190 TRP A O 1
ATOM 1473 N N . THR A 1 191 ? -15.752 6.039 11.220 1.00 85.50 191 THR A N 1
ATOM 1474 C CA . THR A 1 191 ? -15.041 7.329 11.320 1.00 85.50 191 THR A CA 1
ATOM 1475 C C . THR A 1 191 ? -15.821 8.467 11.931 1.00 85.50 191 THR A C 1
ATOM 1477 O O . THR A 1 191 ? -15.214 9.491 12.254 1.00 85.50 191 THR A O 1
ATOM 1480 N N . ARG A 1 192 ? -17.146 8.351 12.062 1.00 84.88 192 ARG A N 1
ATOM 1481 C CA . ARG A 1 192 ? -17.995 9.459 12.517 1.00 84.88 192 ARG A CA 1
ATOM 1482 C C . ARG A 1 192 ? -17.503 10.084 13.835 1.00 84.88 192 ARG A C 1
ATOM 1484 O O . ARG A 1 192 ? -17.418 11.309 13.853 1.00 84.88 192 ARG A O 1
ATOM 1491 N N . PRO A 1 193 ? -17.108 9.316 14.873 1.00 84.69 193 PRO A N 1
ATOM 1492 C CA . PRO A 1 193 ? -16.634 9.881 16.141 1.00 84.69 193 PRO A CA 1
ATOM 1493 C C . PRO A 1 193 ? -15.287 10.609 16.044 1.00 84.69 193 PRO A C 1
ATOM 1495 O O . PRO A 1 193 ? -14.929 11.353 16.947 1.00 84.69 193 PRO A O 1
ATOM 1498 N N . MET A 1 194 ? -14.533 10.382 14.968 1.00 86.00 194 MET A N 1
ATOM 1499 C CA . MET A 1 194 ? -13.163 10.868 14.800 1.00 86.00 194 MET A CA 1
ATOM 1500 C C . MET A 1 194 ? -13.058 11.981 13.754 1.00 86.00 194 MET A C 1
ATOM 1502 O O . MET A 1 194 ? -11.957 12.392 13.405 1.00 86.00 194 MET A O 1
ATOM 1506 N N . CYS A 1 195 ? -14.175 12.442 13.196 1.00 84.19 195 CYS A N 1
ATOM 1507 C CA . CYS A 1 195 ? -14.193 13.478 12.167 1.00 84.19 195 CYS A CA 1
ATOM 1508 C C . CYS A 1 195 ? -14.684 14.804 12.731 1.00 84.19 195 CYS A C 1
ATOM 1510 O O . CYS A 1 195 ? -15.603 14.825 13.542 1.00 84.19 195 CYS A O 1
ATOM 1512 N N . GLY A 1 196 ? -14.150 15.907 12.203 1.00 85.56 196 GLY A N 1
ATOM 1513 C CA . GLY A 1 196 ? -14.591 17.246 12.596 1.00 85.56 196 GLY A CA 1
ATOM 1514 C C . GLY A 1 196 ? -14.251 17.561 14.048 1.00 85.56 196 GLY A C 1
ATOM 1515 O O . GLY A 1 196 ? -15.008 18.271 14.701 1.00 85.56 196 GLY A O 1
ATOM 1516 N N . LEU A 1 197 ? -13.142 17.004 14.539 1.00 89.06 197 LEU A N 1
ATOM 1517 C CA . LEU A 1 197 ? -12.676 17.224 15.899 1.00 89.06 197 LEU A CA 1
ATOM 1518 C C . LEU A 1 197 ? -12.270 18.686 16.092 1.00 89.06 197 LEU A C 1
ATOM 1520 O O . LEU A 1 197 ? -11.665 19.286 15.199 1.00 89.06 197 LEU A O 1
ATOM 1524 N N . ASP A 1 198 ? -12.562 19.243 17.260 1.00 89.56 198 ASP A N 1
ATOM 1525 C CA . ASP A 1 198 ? -12.024 20.536 17.679 1.00 89.56 198 ASP A CA 1
ATOM 1526 C C . ASP A 1 198 ? -10.666 20.389 18.399 1.00 89.56 198 ASP A C 1
ATOM 1528 O O . ASP A 1 198 ? -10.217 19.288 18.711 1.00 89.56 198 ASP A O 1
ATOM 1532 N N . VAL A 1 199 ? -9.996 21.513 18.680 1.00 81.62 199 VAL A N 1
ATOM 1533 C CA . VAL A 1 199 ? -8.665 21.546 19.323 1.00 81.62 199 VAL A CA 1
ATOM 1534 C C . VAL A 1 199 ? -8.626 20.966 20.746 1.00 81.62 199 VAL A C 1
ATOM 1536 O O . VAL A 1 199 ? -7.541 20.660 21.240 1.00 81.62 199 VAL A O 1
ATOM 1539 N N . SER A 1 200 ? -9.774 20.834 21.417 1.00 83.62 200 SER A N 1
ATOM 1540 C CA . SER A 1 200 ? -9.898 20.216 22.744 1.00 83.62 200 SER A CA 1
ATOM 1541 C C . SER A 1 200 ? -10.060 18.695 22.672 1.00 83.62 200 SER A C 1
ATOM 1543 O O . SER A 1 200 ? -9.813 17.994 23.655 1.00 83.62 200 SER A O 1
ATOM 1545 N N . GLN A 1 201 ? -10.426 18.173 21.501 1.00 86.94 201 GLN A N 1
ATOM 1546 C CA . GLN A 1 201 ? -10.568 16.751 21.242 1.00 86.94 201 GLN A CA 1
ATOM 1547 C C . GLN A 1 201 ? -9.276 16.175 20.666 1.00 86.94 201 GLN A C 1
ATOM 1549 O O . GLN A 1 201 ? -8.588 16.784 19.844 1.00 86.94 201 GLN A O 1
ATOM 1554 N N . LYS A 1 202 ? -8.941 14.954 21.087 1.00 86.44 202 LYS A N 1
ATOM 1555 C CA . LYS A 1 202 ? -7.740 14.274 20.615 1.00 86.44 202 LYS A CA 1
ATOM 1556 C C . LYS A 1 202 ? -8.019 12.797 20.350 1.00 86.44 202 LYS A C 1
ATOM 1558 O O . LYS A 1 202 ? -8.432 12.102 21.278 1.00 86.44 202 LYS A O 1
ATOM 1563 N N . PRO A 1 203 ? -7.772 12.311 19.124 1.00 93.75 203 PRO A N 1
ATOM 1564 C CA . PRO A 1 203 ? -7.931 10.903 18.805 1.00 93.75 203 PRO A CA 1
ATOM 1565 C C . PRO A 1 203 ? -6.861 10.065 19.512 1.00 93.75 203 PRO A C 1
ATOM 1567 O O . PRO A 1 203 ? -5.803 10.557 19.927 1.00 93.75 203 PRO A O 1
ATOM 1570 N N . SER A 1 204 ? -7.140 8.778 19.656 1.00 93.56 204 SER A N 1
ATOM 1571 C CA . SER A 1 204 ? -6.227 7.800 20.231 1.00 93.56 204 SER A CA 1
ATOM 1572 C C . SER A 1 204 ? -5.159 7.356 19.218 1.00 93.56 204 SER A C 1
ATOM 1574 O O . SER A 1 204 ? -5.270 7.585 18.017 1.00 93.56 204 SER A O 1
ATOM 1576 N N . LYS A 1 205 ? -4.095 6.685 19.683 1.00 93.19 205 LYS A N 1
ATOM 1577 C CA . LYS A 1 205 ? -3.131 6.057 18.758 1.00 93.19 205 LYS A CA 1
ATOM 1578 C C . LYS A 1 205 ? -3.786 4.921 17.959 1.00 93.19 205 LYS A C 1
ATOM 1580 O O . LYS A 1 205 ? -3.542 4.834 16.767 1.00 93.19 205 LYS A O 1
ATOM 1585 N N . ALA A 1 206 ? -4.683 4.155 18.582 1.00 93.69 206 ALA A N 1
ATOM 1586 C CA . ALA A 1 206 ? -5.434 3.102 17.903 1.00 93.69 206 ALA A CA 1
ATOM 1587 C C . ALA A 1 206 ? -6.346 3.655 16.792 1.00 93.69 206 ALA A C 1
ATOM 1589 O O . ALA A 1 206 ? -6.539 2.995 15.777 1.00 93.69 206 ALA A O 1
ATOM 1590 N N . ASP A 1 207 ? -6.850 4.883 16.946 1.00 95.00 207 ASP A N 1
ATOM 1591 C CA . ASP A 1 207 ? -7.621 5.572 15.904 1.00 95.00 207 ASP A CA 1
ATOM 1592 C C . ASP A 1 207 ? -6.742 5.842 14.675 1.00 95.00 207 ASP A C 1
ATOM 1594 O O . ASP A 1 207 ? -7.180 5.657 13.541 1.00 95.00 207 ASP A O 1
ATOM 1598 N N . GLN A 1 208 ? -5.489 6.264 14.899 1.00 95.12 208 GLN A N 1
ATOM 1599 C CA . GLN A 1 208 ? -4.510 6.460 13.830 1.00 95.12 208 GLN A CA 1
ATOM 1600 C C . GLN A 1 208 ? -4.143 5.125 13.173 1.00 95.12 208 GLN A C 1
ATOM 1602 O O . GLN A 1 208 ? -4.188 5.040 11.953 1.00 95.12 208 GLN A O 1
ATOM 1607 N N . ASP A 1 209 ? -3.836 4.093 13.963 1.00 96.12 209 ASP A N 1
ATOM 1608 C CA . ASP A 1 209 ? -3.457 2.767 13.450 1.00 96.12 209 ASP A CA 1
ATOM 1609 C C . ASP A 1 209 ? -4.591 2.163 12.604 1.00 96.12 209 ASP A C 1
ATOM 1611 O O . ASP A 1 209 ? -4.375 1.619 11.522 1.00 96.12 209 ASP A O 1
ATOM 1615 N N . GLY A 1 210 ? -5.843 2.326 13.045 1.00 96.06 210 GLY A N 1
ATOM 1616 C CA . GLY A 1 210 ? -7.012 1.910 12.276 1.00 96.06 210 GLY A CA 1
ATOM 1617 C C . GLY A 1 210 ? -7.220 2.722 10.992 1.00 96.06 210 GLY A C 1
ATOM 1618 O O . GLY A 1 210 ? -7.645 2.179 9.969 1.00 96.06 210 GLY A O 1
ATOM 1619 N N . LEU A 1 211 ? -6.907 4.021 11.017 1.00 96.31 211 LEU A N 1
ATOM 1620 C CA . LEU A 1 211 ? -6.969 4.883 9.837 1.00 96.31 211 LEU A CA 1
ATOM 1621 C C . LEU A 1 211 ? -5.890 4.506 8.812 1.00 96.31 211 LEU A C 1
ATOM 1623 O O . LEU A 1 211 ? -6.193 4.417 7.621 1.00 96.31 211 LEU A O 1
ATOM 1627 N N . ASP A 1 212 ? -4.669 4.241 9.274 1.00 97.12 212 ASP A N 1
ATOM 1628 C CA . ASP A 1 212 ? -3.532 3.803 8.461 1.00 97.12 212 ASP A CA 1
ATOM 1629 C C . ASP A 1 212 ? -3.797 2.415 7.846 1.00 97.12 212 ASP A C 1
ATOM 1631 O O . ASP A 1 212 ? -3.613 2.226 6.638 1.00 97.12 212 ASP A O 1
ATOM 1635 N N . ALA A 1 213 ? -4.378 1.487 8.615 1.00 98.19 213 ALA A N 1
ATOM 1636 C CA . ALA A 1 213 ? -4.848 0.195 8.114 1.00 98.19 213 ALA A CA 1
ATOM 1637 C C . ALA A 1 213 ? -5.888 0.345 6.996 1.00 98.19 213 ALA A C 1
ATOM 1639 O O . ALA A 1 213 ? -5.812 -0.337 5.972 1.00 98.19 213 ALA A O 1
ATOM 1640 N N . LEU A 1 214 ? -6.846 1.268 7.127 1.00 97.69 214 LEU A N 1
ATOM 1641 C CA . LEU A 1 214 ? -7.794 1.493 6.041 1.00 97.69 214 LEU A CA 1
ATOM 1642 C C . LEU A 1 214 ? -7.144 2.126 4.815 1.00 97.69 214 LEU A C 1
ATOM 1644 O O . LEU A 1 214 ? -7.497 1.762 3.693 1.00 97.69 214 LEU A O 1
ATOM 1648 N N . ILE A 1 215 ? -6.226 3.076 4.993 1.00 97.88 215 ILE A N 1
ATOM 1649 C CA . ILE A 1 215 ? -5.489 3.637 3.859 1.00 97.88 215 ILE A CA 1
ATOM 1650 C C . ILE A 1 215 ? -4.812 2.498 3.087 1.00 97.88 215 ILE A C 1
ATOM 1652 O O . ILE A 1 215 ? -4.956 2.454 1.865 1.00 97.88 215 ILE A O 1
ATOM 1656 N N . CYS A 1 216 ? -4.194 1.532 3.777 1.00 98.62 216 CYS A N 1
ATOM 1657 C CA . CYS A 1 216 ? -3.651 0.326 3.147 1.00 98.62 216 CYS A CA 1
ATOM 1658 C C . CYS A 1 216 ? -4.715 -0.433 2.338 1.00 98.62 216 CYS A C 1
ATOM 1660 O O . CYS A 1 216 ? -4.508 -0.710 1.158 1.00 98.62 216 CYS A O 1
ATOM 1662 N N . LEU A 1 217 ? -5.887 -0.703 2.922 1.00 98.62 217 LEU A N 1
ATOM 1663 C CA . LEU A 1 217 ? -6.978 -1.407 2.235 1.00 98.62 217 LEU A CA 1
ATOM 1664 C C . LEU A 1 217 ? -7.479 -0.645 0.995 1.00 98.62 217 LEU A C 1
ATOM 1666 O O . LEU A 1 217 ? -7.748 -1.249 -0.045 1.00 98.62 217 LEU A O 1
ATOM 1670 N N . ILE A 1 218 ? -7.594 0.684 1.072 1.00 98.19 218 ILE A N 1
ATOM 1671 C CA . ILE A 1 218 ? -7.979 1.521 -0.073 1.00 98.19 218 ILE A CA 1
ATOM 1672 C C . ILE A 1 218 ? -6.917 1.422 -1.171 1.00 98.19 218 ILE A C 1
ATOM 1674 O O . ILE A 1 218 ? -7.282 1.303 -2.340 1.00 98.19 218 ILE A O 1
ATOM 1678 N N . ILE A 1 219 ? -5.625 1.437 -0.823 1.00 98.31 219 ILE A N 1
ATOM 1679 C CA . ILE A 1 219 ? -4.538 1.247 -1.793 1.00 98.31 219 ILE A CA 1
ATOM 1680 C C . ILE A 1 219 ? -4.663 -0.127 -2.461 1.00 98.31 219 ILE A C 1
ATOM 1682 O O . ILE A 1 219 ? -4.653 -0.176 -3.688 1.00 98.31 219 ILE A O 1
ATOM 1686 N N . ALA A 1 220 ? -4.870 -1.208 -1.695 1.00 98.12 220 ALA A N 1
ATOM 1687 C CA . ALA A 1 220 ? -5.088 -2.555 -2.236 1.00 98.12 220 ALA A CA 1
ATOM 1688 C C . ALA A 1 220 ? -6.235 -2.590 -3.252 1.00 98.12 220 ALA A C 1
ATOM 1690 O O . ALA A 1 220 ? -6.103 -3.144 -4.343 1.00 98.12 220 ALA A O 1
ATOM 1691 N N . ARG A 1 221 ? -7.365 -1.958 -2.922 1.00 96.31 221 ARG A N 1
ATOM 1692 C CA . ARG A 1 221 ? -8.512 -1.936 -3.826 1.00 96.31 221 ARG A CA 1
ATOM 1693 C C . ARG A 1 221 ? -8.245 -1.117 -5.082 1.00 96.31 221 ARG A C 1
ATOM 1695 O O . ARG A 1 221 ? -8.506 -1.613 -6.171 1.00 96.31 221 ARG A O 1
ATOM 1702 N N . LYS A 1 222 ? -7.731 0.110 -4.952 1.00 95.62 222 LYS A N 1
ATOM 1703 C CA . LYS A 1 222 ? -7.396 0.955 -6.111 1.00 95.62 222 LYS A CA 1
ATOM 1704 C C . LYS A 1 222 ? -6.393 0.246 -7.022 1.00 95.62 222 LYS A C 1
ATOM 1706 O O . LYS A 1 222 ? -6.548 0.248 -8.238 1.00 95.62 222 LYS A O 1
ATOM 1711 N N . TRP A 1 223 ? -5.411 -0.422 -6.413 1.00 95.69 223 TRP A N 1
ATOM 1712 C CA . TRP A 1 223 ? -4.439 -1.245 -7.113 1.00 95.69 223 TRP A CA 1
ATOM 1713 C C . TRP A 1 223 ? -5.102 -2.336 -7.947 1.00 95.69 223 TRP A C 1
ATOM 1715 O O . TRP A 1 223 ? -4.858 -2.443 -9.146 1.00 95.69 223 TRP A O 1
ATOM 1725 N N . ARG A 1 224 ? -5.974 -3.126 -7.320 1.00 94.12 224 ARG A N 1
ATOM 1726 C CA . ARG A 1 224 ? -6.668 -4.226 -7.985 1.00 94.12 224 ARG A CA 1
ATOM 1727 C C . ARG A 1 224 ? -7.651 -3.753 -9.054 1.00 94.12 224 ARG A C 1
ATOM 1729 O O . ARG A 1 224 ? -7.798 -4.414 -10.074 1.00 94.12 224 ARG A O 1
ATOM 1736 N N . CYS A 1 225 ? -8.329 -2.633 -8.825 1.00 91.44 225 CYS A N 1
ATOM 1737 C CA . CYS A 1 225 ? -9.335 -2.086 -9.736 1.00 91.44 225 CYS A CA 1
ATOM 1738 C C . CYS A 1 225 ? -8.750 -1.404 -10.974 1.00 91.44 225 CYS A C 1
ATOM 1740 O O . CYS A 1 225 ? -9.513 -1.023 -11.857 1.00 91.44 225 CYS A O 1
ATOM 1742 N N . GLY A 1 226 ? -7.429 -1.271 -11.067 1.00 89.88 226 GLY A N 1
ATOM 1743 C CA . GLY A 1 226 ? -6.821 -0.705 -12.257 1.00 89.88 226 GLY A CA 1
ATOM 1744 C C . GLY A 1 226 ? -6.602 0.806 -12.203 1.00 89.88 226 GLY A C 1
ATOM 1745 O O . GLY A 1 226 ? -6.194 1.363 -13.214 1.00 89.88 226 GLY A O 1
ATOM 1746 N N . ASP A 1 227 ? -6.845 1.470 -11.067 1.00 90.06 227 ASP A N 1
ATOM 1747 C CA . ASP A 1 227 ? -6.875 2.934 -10.991 1.00 90.06 227 ASP A CA 1
ATOM 1748 C C . ASP A 1 227 ? -5.573 3.565 -11.520 1.00 90.06 227 ASP A C 1
ATOM 1750 O O . ASP A 1 227 ? -4.475 3.261 -11.043 1.00 90.06 227 ASP A O 1
ATOM 1754 N N . GLU A 1 228 ? -5.702 4.485 -12.479 1.00 85.31 228 GLU A N 1
ATOM 1755 C CA . GLU A 1 228 ? -4.579 5.100 -13.207 1.00 85.31 228 GLU A CA 1
ATOM 1756 C C . GLU A 1 228 ? -3.631 5.914 -12.314 1.00 85.31 228 GLU A C 1
ATOM 1758 O O . GLU A 1 228 ? -2.461 6.112 -12.643 1.00 85.31 228 GLU A O 1
ATOM 1763 N N . ASP A 1 229 ? -4.121 6.387 -11.166 1.00 89.56 229 ASP A N 1
ATOM 1764 C CA . ASP A 1 229 ? -3.316 7.132 -10.202 1.00 89.56 229 ASP A CA 1
ATOM 1765 C C . ASP A 1 229 ? -2.447 6.221 -9.324 1.00 89.56 229 ASP A C 1
ATOM 1767 O O . ASP A 1 229 ? -1.570 6.722 -8.621 1.00 89.56 229 ASP A O 1
ATOM 1771 N N . THR A 1 230 ? -2.624 4.897 -9.370 1.00 93.81 230 THR A N 1
ATOM 1772 C CA . THR A 1 230 ? -1.826 3.943 -8.588 1.00 93.81 230 THR A CA 1
ATOM 1773 C C . THR A 1 230 ? -0.576 3.473 -9.319 1.00 93.81 230 THR A C 1
ATOM 1775 O O . THR A 1 230 ? -0.617 3.095 -10.489 1.00 93.81 230 THR A O 1
ATOM 1778 N N . HIS A 1 231 ? 0.548 3.493 -8.604 1.00 93.88 231 HIS A N 1
ATOM 1779 C CA . HIS A 1 231 ? 1.866 3.218 -9.159 1.00 93.88 231 HIS A CA 1
ATOM 1780 C C . HIS A 1 231 ? 2.640 2.218 -8.300 1.00 93.88 231 HIS A C 1
ATOM 1782 O O . HIS A 1 231 ? 2.528 2.242 -7.074 1.00 93.88 231 HIS A O 1
ATOM 1788 N N . VAL A 1 232 ? 3.478 1.403 -8.945 1.00 94.38 232 VAL A N 1
ATOM 1789 C CA . VAL A 1 232 ? 4.588 0.700 -8.288 1.00 94.38 232 VAL A CA 1
ATOM 1790 C C . VAL A 1 232 ? 5.834 1.551 -8.424 1.00 94.38 232 VAL A C 1
ATOM 1792 O O . VAL A 1 232 ? 6.235 1.924 -9.528 1.00 94.38 232 VAL A O 1
ATOM 1795 N N . LEU A 1 233 ? 6.459 1.843 -7.296 1.00 94.12 233 LEU A N 1
ATOM 1796 C CA . LEU A 1 233 ? 7.800 2.399 -7.227 1.00 94.12 233 LEU A CA 1
ATOM 1797 C C . LEU A 1 233 ? 8.755 1.239 -6.965 1.00 94.12 233 LEU A C 1
ATOM 1799 O O . LEU A 1 233 ? 8.460 0.437 -6.088 1.00 94.12 233 LEU A O 1
ATOM 1803 N N . GLY A 1 234 ? 9.902 1.169 -7.632 1.00 90.75 234 GLY A N 1
ATOM 1804 C CA . GLY A 1 234 ? 10.902 0.136 -7.350 1.00 90.75 234 GLY A CA 1
ATOM 1805 C C . GLY A 1 234 ? 10.707 -1.180 -8.103 1.00 90.75 234 GLY A C 1
ATOM 1806 O O . GLY A 1 234 ? 9.950 -1.262 -9.068 1.00 90.75 234 GLY A O 1
ATOM 1807 N N . ASP A 1 235 ? 11.473 -2.187 -7.694 1.00 84.25 235 ASP A N 1
ATOM 1808 C CA . ASP A 1 235 ? 11.678 -3.448 -8.414 1.00 84.25 235 ASP A CA 1
ATOM 1809 C C . ASP A 1 235 ? 11.965 -4.618 -7.447 1.00 84.25 235 ASP A C 1
ATOM 1811 O O . ASP A 1 235 ? 11.587 -4.583 -6.276 1.00 84.25 235 ASP A O 1
ATOM 1815 N N . TRP A 1 236 ? 12.647 -5.661 -7.931 1.00 79.94 236 TRP A N 1
ATOM 1816 C CA . TRP A 1 236 ? 13.087 -6.828 -7.155 1.00 79.94 236 TRP A CA 1
ATOM 1817 C C . TRP A 1 236 ? 14.068 -6.493 -6.017 1.00 79.94 236 TRP A C 1
ATOM 1819 O O . TRP A 1 236 ? 14.434 -7.366 -5.240 1.00 79.94 236 TRP A O 1
ATOM 1829 N N . ARG A 1 237 ? 14.527 -5.242 -5.898 1.00 82.31 237 ARG A N 1
ATOM 1830 C CA . ARG A 1 237 ? 15.329 -4.759 -4.763 1.00 82.31 237 ARG A CA 1
ATOM 1831 C C . ARG A 1 237 ? 14.467 -4.110 -3.672 1.00 82.31 237 ARG A C 1
ATOM 1833 O O . ARG A 1 237 ? 15.006 -3.543 -2.717 1.00 82.31 237 ARG A O 1
ATOM 1840 N N . GLY A 1 238 ? 13.148 -4.154 -3.835 1.00 90.19 238 GLY A N 1
ATOM 1841 C CA . GLY A 1 238 ? 12.140 -3.528 -2.990 1.00 90.19 238 GLY A CA 1
ATOM 1842 C C . GLY A 1 238 ? 11.221 -2.634 -3.816 1.00 90.19 238 GLY A C 1
ATOM 1843 O O . GLY A 1 238 ? 11.683 -1.886 -4.686 1.00 90.19 238 GLY A O 1
ATOM 1844 N N . HIS A 1 239 ? 9.929 -2.682 -3.508 1.00 93.19 239 HIS A N 1
ATOM 1845 C CA . HIS A 1 239 ? 8.907 -1.930 -4.218 1.00 93.19 239 HIS A CA 1
ATOM 1846 C C . HIS A 1 239 ? 7.868 -1.340 -3.260 1.00 93.19 239 HIS A C 1
ATOM 1848 O O . HIS A 1 239 ? 7.719 -1.809 -2.144 1.00 93.19 239 HIS A O 1
ATOM 1854 N N . ILE A 1 240 ? 7.154 -0.298 -3.686 1.00 96.75 240 ILE A N 1
ATOM 1855 C CA . ILE A 1 240 ? 6.065 0.328 -2.923 1.00 96.75 240 ILE A CA 1
ATOM 1856 C C . ILE A 1 240 ? 4.904 0.588 -3.873 1.00 96.75 240 ILE A C 1
ATOM 1858 O O . ILE A 1 240 ? 5.084 1.261 -4.890 1.00 96.75 240 ILE A O 1
ATOM 1862 N N . VAL A 1 241 ? 3.708 0.124 -3.522 1.00 97.56 241 VAL A N 1
ATOM 1863 C CA . VAL A 1 241 ? 2.473 0.476 -4.223 1.00 97.56 241 VAL A CA 1
ATOM 1864 C C . VAL A 1 241 ? 1.852 1.707 -3.568 1.00 97.56 241 VAL A C 1
ATOM 1866 O O . VAL A 1 241 ? 1.597 1.738 -2.363 1.00 97.56 241 VAL A O 1
ATOM 1869 N N . THR A 1 242 ? 1.605 2.758 -4.348 1.00 96.81 242 THR A N 1
ATOM 1870 C CA . THR A 1 242 ? 1.003 3.987 -3.821 1.00 96.81 242 THR A CA 1
ATOM 1871 C C . THR A 1 242 ? 0.249 4.781 -4.894 1.00 96.81 242 THR A C 1
ATOM 1873 O O . THR A 1 242 ? 0.667 4.812 -6.054 1.00 96.81 242 THR A O 1
ATOM 1876 N N . PRO A 1 243 ? -0.870 5.440 -4.551 1.00 95.50 243 PRO A N 1
ATOM 1877 C CA . PRO A 1 243 ? -1.483 6.443 -5.406 1.00 95.50 243 PRO A CA 1
ATOM 1878 C C . PRO A 1 243 ? -0.660 7.737 -5.420 1.00 95.50 243 PRO A C 1
ATOM 1880 O O . PRO A 1 243 ? -0.195 8.206 -4.381 1.00 95.50 243 PRO A O 1
ATOM 1883 N N . LEU A 1 244 ? -0.536 8.362 -6.589 1.00 92.44 244 LEU A N 1
ATOM 1884 C CA . LEU A 1 244 ? 0.181 9.618 -6.791 1.00 92.44 244 LEU A CA 1
ATOM 1885 C C . LEU A 1 244 ? -0.742 10.666 -7.417 1.00 92.44 244 LEU A C 1
ATOM 1887 O O . LEU A 1 244 ? -1.396 10.421 -8.424 1.00 92.44 244 LEU A O 1
ATOM 1891 N N . SER A 1 245 ? -0.747 11.879 -6.857 1.00 88.56 245 SER A N 1
ATOM 1892 C CA . SER A 1 245 ? -1.286 13.040 -7.573 1.00 88.56 245 SER A CA 1
ATOM 1893 C C . SER A 1 245 ? -0.382 13.394 -8.751 1.00 88.56 245 SER A C 1
ATOM 1895 O O . SER A 1 245 ? 0.806 13.089 -8.728 1.00 88.56 245 SER A O 1
ATOM 1897 N N . GLU A 1 246 ? -0.897 14.119 -9.740 1.00 84.19 246 GLU A N 1
ATOM 1898 C CA . GLU A 1 246 ? -0.146 14.509 -10.942 1.00 84.19 246 GLU A CA 1
ATOM 1899 C C . GLU A 1 246 ? 1.218 15.164 -10.628 1.00 84.19 246 GLU A C 1
ATOM 1901 O O . GLU A 1 246 ? 2.263 14.766 -11.142 1.0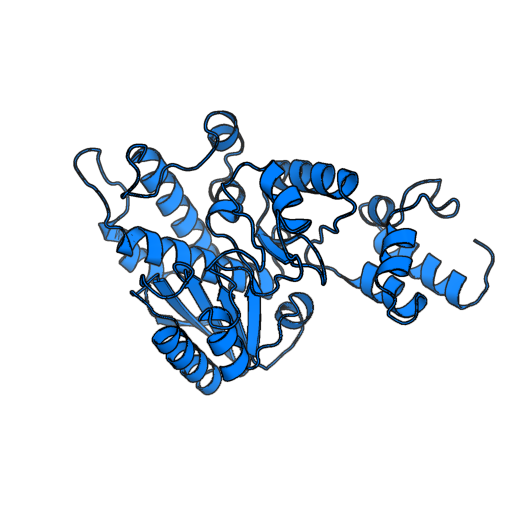0 84.19 246 GLU A O 1
ATOM 1906 N N . GLY A 1 247 ? 1.255 16.136 -9.711 1.00 83.56 247 GLY A N 1
ATOM 1907 C CA . GLY A 1 247 ? 2.525 16.748 -9.311 1.00 83.56 247 GLY A CA 1
ATOM 1908 C C . GLY A 1 247 ? 3.357 15.894 -8.342 1.00 83.56 247 GLY A C 1
ATOM 1909 O O . GLY A 1 247 ? 4.566 16.105 -8.244 1.00 83.56 247 GLY A O 1
ATOM 1910 N N . GLY A 1 248 ? 2.746 14.933 -7.639 1.00 88.19 248 GLY A N 1
ATOM 1911 C CA . GLY A 1 248 ? 3.468 13.915 -6.876 1.00 88.19 248 GLY A CA 1
ATOM 1912 C C . GLY A 1 248 ? 4.203 12.955 -7.811 1.00 88.19 248 GLY A C 1
ATOM 1913 O O . GLY A 1 248 ? 5.402 12.741 -7.651 1.00 88.19 248 GLY A O 1
ATOM 1914 N N . ARG A 1 249 ? 3.508 12.488 -8.851 1.00 88.81 249 ARG A N 1
ATOM 1915 C CA . ARG A 1 249 ? 4.035 11.665 -9.939 1.00 88.81 249 ARG A CA 1
ATOM 1916 C C . ARG A 1 249 ? 5.248 12.315 -10.592 1.00 88.81 249 ARG A C 1
ATOM 1918 O O . ARG A 1 249 ? 6.318 11.724 -10.545 1.00 88.81 249 ARG A O 1
ATOM 1925 N N . ARG A 1 250 ? 5.150 13.576 -11.031 1.00 83.50 250 ARG A N 1
ATOM 1926 C CA . ARG A 1 250 ? 6.299 14.301 -11.614 1.00 83.50 250 ARG A CA 1
ATOM 1927 C C . ARG A 1 250 ? 7.538 14.326 -10.712 1.00 83.50 250 ARG A C 1
ATOM 1929 O O . ARG A 1 250 ? 8.662 14.173 -11.182 1.00 83.50 250 ARG A O 1
ATOM 1936 N N . LYS A 1 251 ? 7.360 14.542 -9.402 1.00 88.25 251 LYS A N 1
ATOM 1937 C CA . LYS A 1 251 ? 8.481 14.549 -8.441 1.00 88.25 251 LYS A CA 1
ATOM 1938 C C . LYS A 1 251 ? 9.100 13.164 -8.276 1.00 88.25 251 LYS A C 1
ATOM 1940 O O . LYS A 1 251 ? 10.319 13.058 -8.159 1.00 88.25 251 LYS A O 1
ATOM 1945 N N . ILE A 1 252 ? 8.259 12.136 -8.233 1.00 91.06 252 ILE A N 1
ATOM 1946 C CA . ILE A 1 252 ? 8.673 10.740 -8.130 1.00 91.06 252 ILE A CA 1
ATOM 1947 C C . ILE A 1 252 ? 9.423 10.313 -9.393 1.00 91.06 252 ILE A C 1
ATOM 1949 O O . ILE A 1 252 ? 10.544 9.837 -9.264 1.00 91.06 252 ILE A O 1
ATOM 1953 N N . GLU A 1 253 ? 8.889 10.578 -10.586 1.00 84.75 253 GLU A N 1
ATOM 1954 C CA . GLU A 1 253 ? 9.530 10.286 -11.878 1.00 84.75 253 GLU A CA 1
ATOM 1955 C C . GLU A 1 253 ? 10.896 10.977 -11.995 1.00 84.75 253 GLU A C 1
ATOM 1957 O O . GLU A 1 253 ? 11.908 10.328 -12.245 1.00 84.75 253 GLU A O 1
ATOM 1962 N N . ALA A 1 254 ? 10.978 12.274 -11.685 1.00 77.25 254 ALA A N 1
ATOM 1963 C CA . ALA A 1 254 ? 12.254 12.989 -11.693 1.00 77.25 254 ALA A CA 1
ATOM 1964 C C . ALA A 1 254 ? 13.267 12.429 -10.672 1.00 77.25 254 ALA A C 1
ATOM 1966 O O . ALA A 1 254 ? 14.480 12.493 -10.882 1.00 77.25 254 ALA A O 1
ATOM 1967 N N . SER A 1 255 ? 12.793 11.911 -9.535 1.00 86.50 255 SER A N 1
ATOM 1968 C CA . SER A 1 255 ? 13.643 11.279 -8.518 1.00 86.50 255 SER A CA 1
ATOM 1969 C C . SER A 1 255 ? 14.122 9.892 -8.944 1.00 86.50 255 SER A C 1
ATOM 1971 O O . SER A 1 255 ? 15.270 9.536 -8.663 1.00 86.50 255 SER A O 1
ATOM 1973 N N . ALA A 1 256 ? 13.243 9.153 -9.615 1.00 84.31 256 ALA A N 1
ATOM 1974 C CA . ALA A 1 256 ? 13.432 7.823 -10.163 1.00 84.31 256 ALA A CA 1
ATOM 1975 C C . ALA A 1 256 ? 14.453 7.804 -11.300 1.00 84.31 256 ALA A C 1
ATOM 1977 O O . ALA A 1 256 ? 15.411 7.039 -11.212 1.00 84.31 256 ALA A O 1
ATOM 1978 N N . ILE A 1 257 ? 14.333 8.717 -12.271 1.00 75.19 257 ILE A N 1
ATOM 1979 C CA . ILE A 1 257 ? 15.298 8.888 -13.373 1.00 75.19 257 ILE A CA 1
ATOM 1980 C C . ILE A 1 257 ? 16.711 9.088 -12.816 1.00 75.19 257 ILE A C 1
ATOM 1982 O O . ILE A 1 257 ? 17.633 8.354 -13.148 1.00 75.19 257 ILE A O 1
ATOM 1986 N N . LYS A 1 258 ? 16.876 10.010 -11.858 1.00 76.75 258 LYS A N 1
ATOM 1987 C CA . LYS A 1 258 ? 18.181 10.296 -11.226 1.00 76.75 258 LYS A CA 1
ATOM 1988 C C . LYS A 1 258 ? 18.797 9.110 -10.481 1.00 76.75 258 LYS A C 1
ATOM 1990 O O . LYS A 1 258 ? 19.967 9.170 -10.116 1.00 76.75 258 LYS A O 1
ATOM 1995 N N . ARG A 1 259 ? 17.993 8.106 -10.135 1.00 81.38 259 ARG A N 1
ATOM 1996 C CA . ARG A 1 259 ? 18.387 6.977 -9.282 1.00 81.38 259 ARG A CA 1
ATOM 1997 C C . ARG A 1 259 ? 18.337 5.647 -10.008 1.00 81.38 259 ARG A C 1
ATOM 1999 O O . ARG A 1 259 ? 18.652 4.644 -9.374 1.00 81.38 259 ARG A O 1
ATOM 2006 N N . CYS A 1 260 ? 17.942 5.642 -11.278 1.00 76.06 260 CYS A N 1
ATOM 2007 C CA . CYS A 1 260 ? 17.760 4.427 -12.052 1.00 76.06 260 CYS A CA 1
ATOM 2008 C C . CYS A 1 260 ? 16.827 3.434 -11.331 1.00 76.06 260 CYS A C 1
ATOM 2010 O O . CYS A 1 260 ? 17.172 2.277 -11.087 1.00 76.06 260 CYS A O 1
ATOM 2012 N N . VAL A 1 261 ? 15.660 3.927 -10.909 1.00 82.75 261 VAL A N 1
ATOM 2013 C CA . VAL A 1 261 ? 14.631 3.135 -10.224 1.00 82.75 261 VAL A CA 1
ATOM 2014 C C . VAL A 1 261 ? 13.345 3.221 -11.032 1.00 82.75 261 VAL A C 1
ATOM 2016 O O . VAL A 1 261 ? 12.907 4.333 -11.315 1.00 82.75 261 VAL A O 1
ATOM 2019 N N . PRO A 1 262 ? 12.708 2.100 -11.391 1.00 79.62 262 PRO A N 1
ATOM 2020 C CA . PRO A 1 262 ? 11.488 2.149 -12.179 1.00 79.62 262 PRO A CA 1
ATOM 2021 C C . PRO A 1 262 ? 10.310 2.713 -11.374 1.00 79.62 262 PRO A C 1
ATOM 2023 O O . PRO A 1 262 ? 10.178 2.497 -10.167 1.00 79.62 262 PRO A O 1
ATOM 2026 N N . VAL A 1 263 ? 9.436 3.427 -12.077 1.00 83.50 263 VAL A N 1
ATOM 2027 C CA . VAL A 1 263 ? 8.133 3.896 -11.595 1.00 83.50 263 VAL A CA 1
ATOM 2028 C C . VAL A 1 263 ? 7.127 3.526 -12.663 1.00 83.50 263 VAL A C 1
ATOM 2030 O O . VAL A 1 263 ? 7.324 3.867 -13.826 1.00 83.50 263 VAL A O 1
ATOM 2033 N N . ARG A 1 264 ? 6.082 2.791 -12.291 1.00 78.44 264 ARG A N 1
ATOM 2034 C CA . ARG A 1 264 ? 5.140 2.221 -13.257 1.00 78.44 264 ARG A CA 1
ATOM 2035 C C . ARG A 1 264 ? 3.724 2.492 -12.824 1.00 78.44 264 ARG A C 1
ATOM 2037 O O . ARG A 1 264 ? 3.387 2.237 -11.671 1.00 78.44 264 ARG A O 1
ATOM 2044 N N . CYS A 1 265 ? 2.915 3.007 -13.740 1.00 64.94 265 CYS A N 1
ATOM 2045 C CA . CYS A 1 265 ? 1.469 2.945 -13.607 1.00 64.94 265 CYS A CA 1
ATOM 2046 C C . CYS A 1 265 ? 0.993 1.534 -13.976 1.00 64.94 265 CYS A C 1
ATOM 2048 O O . CYS A 1 265 ? 1.788 0.681 -14.354 1.00 64.94 265 CYS A O 1
ATOM 2050 N N . GLY A 1 266 ? -0.304 1.294 -13.842 1.00 53.34 266 GLY A N 1
ATOM 2051 C CA . GLY A 1 266 ? -0.988 0.019 -14.043 1.00 53.34 266 GLY A CA 1
ATOM 2052 C C . GLY A 1 266 ? -0.805 -0.775 -15.349 1.00 53.34 266 GLY A C 1
ATOM 2053 O O . GLY A 1 266 ? -1.634 -1.654 -15.572 1.00 53.34 266 GLY A O 1
ATOM 2054 N N . SER A 1 267 ? 0.206 -0.515 -16.181 1.00 50.53 267 SER A N 1
ATOM 2055 C CA . SER A 1 267 ? 0.617 -1.337 -17.326 1.00 50.53 267 SER A CA 1
ATOM 2056 C C . SER A 1 267 ? 2.123 -1.669 -17.246 1.00 50.53 267 SER A C 1
ATOM 2058 O O . SER A 1 267 ? 2.980 -0.792 -17.139 1.00 50.53 267 SER A O 1
ATOM 2060 N N . TRP A 1 268 ? 2.465 -2.966 -17.256 1.00 60.53 268 TRP A N 1
ATOM 2061 C CA . TRP A 1 268 ? 3.846 -3.495 -17.131 1.00 60.53 268 TRP A CA 1
ATOM 2062 C C . TRP A 1 268 ? 4.392 -4.081 -18.421 1.00 60.53 268 TRP A C 1
ATOM 2064 O O . TRP A 1 268 ? 5.542 -4.522 -18.450 1.00 60.53 268 TRP A O 1
ATOM 2074 N N . GLU A 1 269 ? 3.574 -4.051 -19.465 1.00 67.62 269 GLU A N 1
ATOM 2075 C CA . GLU A 1 269 ? 3.784 -4.705 -20.755 1.00 67.62 269 GLU A CA 1
ATOM 2076 C C . GLU A 1 269 ? 5.197 -4.462 -21.286 1.00 67.62 269 GLU A C 1
ATOM 2078 O O . GLU A 1 269 ? 5.875 -5.391 -21.714 1.00 67.62 269 GLU A O 1
ATOM 2083 N N . LEU A 1 270 ? 5.697 -3.234 -21.133 1.00 72.75 270 LEU A N 1
ATOM 2084 C CA . LEU A 1 270 ? 6.993 -2.853 -21.666 1.00 72.75 270 LEU A CA 1
ATOM 2085 C C . LEU A 1 270 ? 8.186 -3.552 -21.006 1.00 72.75 270 LEU A C 1
ATOM 2087 O O . LEU A 1 270 ? 9.138 -3.957 -21.669 1.00 72.75 270 LEU A O 1
ATOM 2091 N N . HIS A 1 271 ? 8.170 -3.662 -19.684 1.00 69.06 271 HIS A N 1
ATOM 2092 C CA . HIS A 1 271 ? 9.280 -4.296 -18.988 1.00 69.06 271 HIS A CA 1
ATOM 2093 C C . HIS A 1 271 ? 9.218 -5.806 -19.075 1.00 69.06 271 HIS A C 1
ATOM 2095 O O . HIS A 1 271 ? 10.263 -6.438 -19.053 1.00 69.06 271 HIS A O 1
ATOM 2101 N N . ASP A 1 272 ? 8.023 -6.381 -19.149 1.00 74.31 272 ASP A N 1
ATOM 2102 C CA . ASP A 1 272 ? 7.896 -7.818 -19.349 1.00 74.31 272 ASP A CA 1
ATOM 2103 C C . ASP A 1 272 ? 8.368 -8.191 -20.762 1.00 74.31 272 ASP A C 1
ATOM 2105 O O . ASP A 1 272 ? 9.094 -9.171 -20.914 1.00 74.31 272 ASP A O 1
ATOM 2109 N N . ALA A 1 273 ? 8.092 -7.347 -21.765 1.00 80.50 273 ALA A N 1
ATOM 2110 C CA . ALA A 1 273 ? 8.684 -7.472 -23.095 1.00 80.50 273 ALA A CA 1
ATOM 2111 C C . ALA A 1 273 ? 10.219 -7.361 -23.056 1.00 80.50 273 ALA A C 1
ATOM 2113 O O . ALA A 1 273 ? 10.912 -8.205 -23.624 1.00 80.50 273 ALA A O 1
ATOM 2114 N N . ALA A 1 274 ? 10.764 -6.364 -22.348 1.00 83.44 274 ALA A N 1
ATOM 2115 C CA . ALA A 1 274 ? 12.213 -6.193 -22.231 1.00 83.44 274 ALA A CA 1
ATOM 2116 C C . ALA A 1 274 ? 12.866 -7.362 -21.478 1.00 83.44 274 ALA A C 1
ATOM 2118 O O . ALA A 1 274 ? 13.844 -7.927 -21.951 1.00 83.44 274 ALA A O 1
ATOM 2119 N N . LEU A 1 275 ? 12.311 -7.779 -20.338 1.00 81.25 275 LEU A N 1
ATOM 2120 C CA . LEU A 1 275 ? 12.782 -8.953 -19.604 1.00 81.25 275 LEU A CA 1
ATOM 2121 C C . LEU A 1 275 ? 12.735 -10.210 -20.460 1.00 81.25 275 LEU A C 1
ATOM 2123 O O . LEU A 1 275 ? 13.676 -10.989 -20.413 1.00 81.25 275 LEU A O 1
ATOM 2127 N N . GLY A 1 276 ? 11.662 -10.411 -21.227 1.00 84.88 276 GLY A N 1
ATOM 2128 C CA . GLY A 1 276 ? 11.554 -11.535 -22.149 1.00 84.88 276 GLY A CA 1
ATOM 2129 C C . GLY A 1 276 ? 12.679 -11.533 -23.183 1.00 84.88 276 GLY A C 1
ATOM 2130 O O . GLY A 1 276 ? 13.308 -12.564 -23.395 1.00 84.88 276 GLY A O 1
ATOM 2131 N N . TYR A 1 277 ? 12.977 -10.370 -23.769 1.00 89.94 277 TYR A N 1
ATOM 2132 C CA . TYR A 1 277 ? 14.077 -10.210 -24.722 1.00 89.94 277 TYR A CA 1
ATOM 2133 C C . TYR A 1 277 ? 15.455 -10.466 -24.089 1.00 89.94 277 TYR A C 1
ATOM 2135 O O . TYR A 1 277 ? 16.289 -11.135 -24.687 1.00 89.94 277 TYR A O 1
ATOM 2143 N N . PHE A 1 278 ? 15.682 -9.988 -22.864 1.00 89.69 278 PHE A N 1
ATOM 2144 C CA . PHE A 1 278 ? 16.938 -10.178 -22.131 1.00 89.69 278 PHE A CA 1
ATOM 2145 C C . PHE A 1 278 ? 16.959 -11.453 -21.271 1.00 89.69 278 PHE A C 1
ATOM 2147 O O . PHE A 1 278 ? 17.659 -11.503 -20.263 1.00 89.69 278 PHE A O 1
ATOM 2154 N N . GLU A 1 279 ? 16.178 -12.478 -21.627 1.00 88.44 279 GLU A N 1
ATOM 2155 C CA . GLU A 1 279 ? 16.184 -13.802 -20.977 1.00 88.44 279 GLU A CA 1
ATOM 2156 C C . GLU A 1 279 ? 15.987 -13.761 -19.444 1.00 88.44 279 GLU A C 1
ATOM 2158 O O . GLU A 1 279 ? 16.524 -14.568 -18.686 1.00 88.44 279 GLU A O 1
ATOM 2163 N N . GLY A 1 280 ? 15.207 -12.796 -18.959 1.00 76.50 280 GLY A N 1
ATOM 2164 C CA . GLY A 1 280 ? 14.954 -12.574 -17.535 1.00 76.50 280 GLY A CA 1
ATOM 2165 C C . GLY A 1 280 ? 16.055 -11.799 -16.804 1.00 76.50 280 GLY A C 1
ATOM 2166 O O . GLY A 1 280 ? 15.937 -11.579 -15.595 1.00 76.50 280 GLY A O 1
ATOM 2167 N N . ASN A 1 281 ? 17.103 -11.336 -17.494 1.00 80.38 281 ASN A N 1
ATOM 2168 C CA . ASN A 1 281 ? 18.121 -10.481 -16.898 1.00 80.38 281 ASN A CA 1
ATOM 2169 C C . ASN A 1 281 ? 17.558 -9.077 -16.629 1.00 80.38 281 ASN A C 1
ATOM 2171 O O . ASN A 1 281 ? 17.461 -8.215 -17.504 1.00 80.38 281 ASN A O 1
ATOM 2175 N N . HIS A 1 282 ? 17.216 -8.838 -15.365 1.00 69.62 282 HIS A N 1
ATOM 2176 C CA . HIS A 1 282 ? 16.696 -7.558 -14.898 1.00 69.62 282 HIS A CA 1
ATOM 2177 C C . HIS A 1 282 ? 17.668 -6.389 -15.068 1.00 69.62 282 HIS A C 1
ATOM 2179 O O . HIS A 1 282 ? 17.199 -5.261 -15.211 1.00 69.62 282 HIS A O 1
ATOM 2185 N N . TYR A 1 283 ? 18.982 -6.623 -15.001 1.00 72.75 283 TYR A N 1
ATOM 2186 C CA . TYR A 1 283 ? 19.964 -5.555 -15.167 1.00 72.75 283 TYR A CA 1
ATOM 2187 C C . TYR A 1 283 ? 19.978 -5.081 -16.619 1.00 72.75 283 TYR A C 1
ATOM 2189 O O . TYR A 1 283 ? 19.732 -3.903 -16.851 1.00 72.75 283 TYR A O 1
ATOM 2197 N N . ASP A 1 284 ? 20.145 -5.997 -17.572 1.00 82.56 284 ASP A N 1
ATOM 2198 C CA . ASP A 1 284 ? 20.226 -5.669 -19.001 1.00 82.56 284 ASP A CA 1
ATOM 2199 C C . ASP A 1 284 ? 18.904 -5.081 -19.515 1.00 82.56 284 ASP A C 1
ATOM 2201 O O . ASP A 1 284 ? 18.895 -4.063 -20.207 1.00 82.56 284 ASP A O 1
ATOM 2205 N N . ALA A 1 285 ? 17.765 -5.656 -19.101 1.00 80.62 285 ALA A N 1
ATOM 2206 C CA . ALA A 1 285 ? 16.447 -5.125 -19.445 1.00 80.62 285 ALA A CA 1
ATOM 2207 C C . ALA A 1 285 ? 16.247 -3.702 -18.924 1.00 80.62 285 ALA A C 1
ATOM 2209 O O . ALA A 1 285 ? 15.750 -2.834 -19.642 1.00 80.62 285 ALA A O 1
ATOM 2210 N N . PHE A 1 286 ? 16.637 -3.447 -17.675 1.00 72.94 286 PHE A N 1
ATOM 2211 C CA . PHE A 1 286 ? 16.551 -2.114 -17.100 1.00 72.94 286 PHE A CA 1
ATOM 2212 C C . PHE A 1 286 ? 17.532 -1.139 -17.764 1.00 72.94 286 PHE A C 1
ATOM 2214 O O . PHE A 1 286 ? 17.160 0.006 -18.035 1.00 72.94 286 PHE A O 1
ATOM 2221 N N . GLU A 1 287 ? 18.766 -1.580 -18.011 1.00 81.25 287 GLU A N 1
ATOM 2222 C CA . GLU A 1 287 ? 19.806 -0.798 -18.669 1.00 81.25 287 GLU A CA 1
ATOM 2223 C C . GLU A 1 287 ? 19.315 -0.347 -20.040 1.00 81.25 287 GLU A C 1
ATOM 2225 O O . GLU A 1 287 ? 19.258 0.854 -20.293 1.00 81.25 287 GLU A O 1
ATOM 2230 N N . TRP A 1 288 ? 18.854 -1.273 -20.877 1.00 89.06 288 TRP A N 1
ATOM 2231 C CA . TRP A 1 288 ? 18.326 -0.952 -22.196 1.00 89.06 288 TRP A CA 1
ATOM 2232 C C . TRP A 1 288 ? 17.140 0.013 -22.127 1.00 89.06 288 TRP A C 1
ATOM 2234 O O . TRP A 1 288 ? 17.129 1.029 -22.817 1.00 89.06 288 TRP A O 1
ATOM 2244 N N . LEU A 1 289 ? 16.179 -0.246 -21.232 1.00 80.88 289 LEU A N 1
ATOM 2245 C CA . LEU A 1 289 ? 14.999 0.606 -21.064 1.00 80.88 289 LEU A CA 1
ATOM 2246 C C . LEU A 1 289 ? 15.329 2.048 -20.640 1.00 80.88 289 LEU A C 1
ATOM 2248 O O . LEU A 1 289 ? 14.527 2.956 -20.870 1.00 80.88 289 LEU A O 1
ATOM 2252 N N . SER A 1 290 ? 16.484 2.246 -20.004 1.00 77.94 290 SER A N 1
ATOM 2253 C CA . SER A 1 290 ? 16.909 3.522 -19.420 1.00 77.94 290 SER A CA 1
ATOM 2254 C C . SER A 1 290 ? 17.980 4.248 -20.236 1.00 77.94 290 SER A C 1
ATOM 2256 O O . SER A 1 290 ? 18.406 5.326 -19.825 1.00 77.94 290 SER A O 1
ATOM 2258 N N . HIS A 1 291 ? 18.423 3.690 -21.367 1.00 84.19 291 HIS A N 1
ATOM 2259 C CA . HIS A 1 291 ? 19.413 4.318 -22.241 1.00 84.19 291 HIS A CA 1
ATOM 2260 C C . HIS A 1 291 ? 18.776 4.826 -23.540 1.00 84.19 291 HIS A C 1
ATOM 2262 O O . HIS A 1 291 ? 17.895 4.163 -24.085 1.00 84.19 291 HIS A O 1
ATOM 2268 N N . PRO A 1 292 ? 19.207 5.997 -24.049 1.00 90.50 292 PRO A N 1
ATOM 2269 C CA . PRO A 1 292 ? 18.748 6.530 -25.326 1.00 90.50 292 PRO A CA 1
ATOM 2270 C C . PRO A 1 292 ? 18.837 5.509 -26.461 1.00 90.50 292 PRO A C 1
ATOM 2272 O O . PRO A 1 292 ? 19.910 4.970 -26.737 1.00 90.50 292 PRO A O 1
ATOM 2275 N N . ALA A 1 293 ? 17.722 5.287 -27.153 1.00 90.56 293 ALA A N 1
ATOM 2276 C CA . ALA A 1 293 ? 17.667 4.436 -28.330 1.00 90.56 293 ALA A CA 1
ATOM 2277 C C . ALA A 1 293 ? 17.562 5.305 -29.588 1.00 90.56 293 ALA A C 1
ATOM 2279 O O . ALA A 1 293 ? 16.621 6.083 -29.755 1.00 90.56 293 ALA A O 1
ATOM 2280 N N . VAL A 1 294 ? 18.513 5.150 -30.515 1.00 91.56 294 VAL A N 1
ATOM 2281 C CA . VAL A 1 294 ? 18.516 5.883 -31.797 1.00 91.56 294 VAL A CA 1
ATOM 2282 C C . VAL A 1 294 ? 17.218 5.635 -32.574 1.00 91.56 294 VAL A C 1
ATOM 2284 O O . VAL A 1 294 ? 16.626 6.576 -33.097 1.00 91.56 294 VAL A O 1
ATOM 2287 N N . ALA A 1 295 ? 16.725 4.394 -32.551 1.00 91.88 295 ALA A N 1
ATOM 2288 C CA . ALA A 1 295 ? 15.472 3.984 -33.183 1.00 91.88 295 ALA A CA 1
ATOM 2289 C C . ALA A 1 295 ? 14.220 4.682 -32.613 1.00 91.88 295 ALA A C 1
ATOM 2291 O O . ALA A 1 295 ? 13.170 4.672 -33.250 1.00 91.88 295 ALA A O 1
ATOM 2292 N N . LEU A 1 296 ? 14.327 5.296 -31.430 1.00 91.12 296 LEU A N 1
ATOM 2293 C CA . LEU A 1 296 ? 13.268 6.074 -30.778 1.00 91.12 296 LEU A CA 1
ATOM 2294 C C . LEU A 1 296 ? 13.558 7.584 -30.828 1.00 91.12 296 LEU A C 1
ATOM 2296 O O . LEU A 1 296 ? 13.062 8.352 -30.009 1.00 91.12 296 LEU A O 1
ATOM 2300 N N . GLY A 1 297 ? 14.388 8.028 -31.779 1.00 91.25 297 GLY A N 1
ATOM 2301 C CA . GLY A 1 297 ? 14.731 9.442 -31.945 1.00 91.25 297 GLY A CA 1
ATOM 2302 C C . GLY A 1 297 ? 15.663 9.989 -30.862 1.00 91.25 297 GLY A C 1
ATOM 2303 O O . GLY A 1 297 ? 15.740 11.203 -30.695 1.00 91.25 297 GLY A O 1
ATOM 2304 N N . GLY A 1 298 ? 16.374 9.114 -30.142 1.00 89.12 298 GLY A N 1
ATOM 2305 C CA . GLY A 1 298 ? 17.275 9.492 -29.051 1.00 89.12 298 GLY A CA 1
ATOM 2306 C C . GLY A 1 298 ? 16.612 9.555 -27.674 1.00 89.12 298 GLY A C 1
ATOM 2307 O O . GLY A 1 298 ? 17.300 9.844 -26.698 1.00 89.12 298 GLY A O 1
ATOM 2308 N N . ASP A 1 299 ? 15.321 9.247 -27.571 1.00 82.88 299 ASP A N 1
ATOM 2309 C CA . ASP A 1 299 ? 14.661 9.069 -26.280 1.00 82.88 299 ASP A CA 1
ATOM 2310 C C . ASP A 1 299 ? 15.054 7.732 -25.651 1.00 82.88 299 ASP A C 1
ATOM 2312 O O . ASP A 1 299 ? 15.361 6.754 -26.345 1.00 82.88 299 ASP A O 1
ATOM 2316 N N . THR A 1 300 ? 15.001 7.657 -24.322 1.00 82.62 300 THR A N 1
ATOM 2317 C CA . THR A 1 300 ? 15.012 6.347 -23.668 1.00 82.62 300 THR A CA 1
ATOM 2318 C C . THR A 1 300 ? 13.699 5.608 -23.968 1.00 82.62 300 THR A C 1
ATOM 2320 O O . THR A 1 300 ? 12.640 6.238 -24.070 1.00 82.62 300 THR A O 1
ATOM 2323 N N . PRO A 1 301 ? 13.712 4.270 -24.063 1.00 85.38 301 PRO A N 1
ATOM 2324 C CA . PRO A 1 301 ? 12.496 3.469 -24.185 1.00 85.38 301 PRO A CA 1
ATOM 2325 C C . PRO A 1 301 ? 11.412 3.803 -23.147 1.00 85.38 301 PRO A C 1
ATOM 2327 O O . PRO A 1 301 ? 10.229 3.854 -23.482 1.00 85.38 301 PRO A O 1
ATOM 2330 N N . ILE A 1 302 ? 11.801 4.084 -21.898 1.00 73.69 302 ILE A N 1
ATOM 2331 C CA . ILE A 1 302 ? 10.871 4.498 -20.834 1.00 73.69 302 ILE A CA 1
ATOM 2332 C C . ILE A 1 302 ? 10.236 5.865 -21.121 1.00 73.69 302 ILE A C 1
ATOM 2334 O O . ILE A 1 302 ? 9.033 6.028 -20.920 1.00 73.69 302 ILE A O 1
ATOM 2338 N N . GLU A 1 303 ? 11.013 6.848 -21.578 1.00 72.62 303 GLU A N 1
ATOM 2339 C CA . GLU A 1 303 ? 10.488 8.178 -21.914 1.00 72.62 303 GLU A CA 1
ATOM 2340 C C . GLU A 1 303 ? 9.571 8.123 -23.137 1.00 72.62 303 GLU A C 1
ATOM 2342 O O . GLU A 1 303 ? 8.477 8.695 -23.113 1.00 72.62 303 GLU A O 1
ATOM 2347 N N . HIS A 1 304 ? 9.974 7.387 -24.178 1.00 80.88 304 HIS A N 1
ATOM 2348 C CA . HIS A 1 304 ? 9.181 7.239 -25.398 1.00 80.88 304 HIS A CA 1
ATOM 2349 C C . HIS A 1 304 ? 7.846 6.552 -25.116 1.00 80.88 304 HIS A C 1
ATOM 2351 O O . HIS A 1 304 ? 6.811 7.000 -25.606 1.00 80.88 304 HIS A O 1
ATOM 2357 N N . ALA A 1 305 ? 7.839 5.533 -24.252 1.00 75.56 305 ALA A N 1
ATOM 2358 C CA . ALA A 1 305 ? 6.621 4.840 -23.842 1.00 75.56 305 ALA A CA 1
ATOM 2359 C C . ALA A 1 305 ? 5.596 5.736 -23.124 1.00 75.56 305 ALA A C 1
ATOM 2361 O O . ALA A 1 305 ? 4.418 5.392 -23.078 1.00 75.56 305 ALA A O 1
ATOM 2362 N N . GLY A 1 306 ? 6.010 6.892 -22.596 1.00 60.78 306 GLY A N 1
ATOM 2363 C CA . GLY A 1 306 ? 5.104 7.888 -22.020 1.00 60.78 306 GLY A CA 1
ATOM 2364 C C . GLY A 1 306 ? 4.300 8.696 -23.050 1.00 60.78 306 GLY A C 1
ATOM 2365 O O . GLY A 1 306 ? 3.405 9.449 -22.660 1.00 60.78 306 GLY A O 1
ATOM 2366 N N . LYS A 1 307 ? 4.604 8.577 -24.349 1.00 78.50 307 LYS A N 1
ATOM 2367 C CA . LYS A 1 307 ? 3.913 9.279 -25.444 1.00 78.50 307 LYS A CA 1
ATOM 2368 C C . LYS A 1 307 ? 2.701 8.481 -25.953 1.00 78.50 307 LYS A C 1
ATOM 2370 O O . LYS A 1 307 ? 2.668 7.259 -25.801 1.00 78.50 307 LYS A O 1
ATOM 2375 N N . PRO A 1 308 ? 1.718 9.123 -26.618 1.00 68.00 308 PRO A N 1
ATOM 2376 C CA . PRO A 1 308 ? 0.629 8.404 -27.280 1.00 68.00 308 PRO A CA 1
ATOM 2377 C C . PRO A 1 308 ? 1.169 7.364 -28.274 1.00 68.00 308 PRO A C 1
ATOM 2379 O O . PRO A 1 308 ? 1.921 7.721 -29.175 1.00 68.00 308 PRO A O 1
ATOM 2382 N N . GLY A 1 309 ? 0.805 6.091 -28.094 1.00 76.50 309 GLY A N 1
ATOM 2383 C CA . GLY A 1 309 ? 1.292 4.971 -28.916 1.00 76.50 309 GLY A CA 1
ATOM 2384 C C . GLY A 1 309 ? 2.700 4.462 -28.571 1.00 76.50 309 GLY A C 1
ATOM 2385 O O . GLY A 1 309 ? 3.070 3.376 -29.004 1.00 76.50 309 GLY A O 1
ATOM 2386 N N . GLY A 1 310 ? 3.454 5.170 -27.725 1.00 79.31 310 GLY A N 1
ATOM 2387 C CA . GLY A 1 310 ? 4.866 4.881 -27.479 1.00 79.31 310 GLY A CA 1
ATOM 2388 C C . GLY A 1 310 ? 5.134 3.502 -26.875 1.00 79.31 310 GLY A C 1
ATOM 2389 O O . GLY A 1 310 ? 6.130 2.874 -27.213 1.00 79.31 310 GLY A O 1
ATOM 2390 N N . THR A 1 311 ? 4.252 2.983 -26.012 1.00 78.06 311 THR A N 1
ATOM 2391 C CA . THR A 1 311 ? 4.397 1.620 -25.464 1.00 78.06 311 THR A CA 1
ATOM 2392 C C . THR A 1 311 ? 4.410 0.560 -26.567 1.00 78.06 311 THR A C 1
ATOM 2394 O O . THR A 1 311 ? 5.221 -0.366 -26.506 1.00 78.06 311 THR A O 1
ATOM 2397 N N . GLN A 1 312 ? 3.558 0.711 -27.587 1.00 82.25 312 GLN A N 1
ATOM 2398 C CA . GLN A 1 312 ? 3.533 -0.196 -28.732 1.00 82.25 312 GLN A CA 1
ATOM 2399 C C . GLN A 1 312 ? 4.812 -0.045 -29.556 1.00 82.25 312 GLN A C 1
ATOM 2401 O O . GLN A 1 312 ? 5.452 -1.049 -29.839 1.00 82.25 312 GLN A O 1
ATOM 2406 N N . ASP A 1 313 ? 5.247 1.189 -29.837 1.00 89.44 313 ASP A N 1
ATOM 2407 C CA . ASP A 1 313 ? 6.478 1.450 -30.598 1.00 89.44 313 ASP A CA 1
ATOM 2408 C C . ASP A 1 313 ? 7.705 0.767 -29.977 1.00 89.44 313 ASP A C 1
ATOM 2410 O O . ASP A 1 313 ? 8.531 0.174 -30.676 1.00 89.44 313 ASP A O 1
ATOM 2414 N N . VAL A 1 314 ? 7.836 0.845 -28.650 1.00 87.94 314 VAL A N 1
ATOM 2415 C CA . VAL A 1 314 ? 8.965 0.228 -27.950 1.00 87.94 314 VAL A CA 1
ATOM 2416 C C . VAL A 1 314 ? 8.820 -1.297 -27.885 1.00 87.94 314 VAL A C 1
ATOM 2418 O O . VAL A 1 314 ? 9.813 -2.012 -28.016 1.00 87.94 314 VAL A O 1
ATOM 2421 N N . THR A 1 315 ? 7.600 -1.815 -27.746 1.00 88.38 315 THR A N 1
ATOM 2422 C CA . THR A 1 315 ? 7.343 -3.265 -27.804 1.00 88.38 315 THR A CA 1
ATOM 2423 C C . THR A 1 315 ? 7.674 -3.827 -29.190 1.00 88.38 315 THR A C 1
ATOM 2425 O O . THR A 1 315 ? 8.355 -4.847 -29.299 1.00 88.38 315 THR A O 1
ATOM 2428 N N . ASP A 1 316 ? 7.295 -3.120 -30.254 1.00 90.44 316 ASP A N 1
ATOM 2429 C CA . ASP A 1 316 ? 7.626 -3.466 -31.637 1.00 90.44 316 ASP A CA 1
ATOM 2430 C C . ASP A 1 316 ? 9.132 -3.354 -31.898 1.00 90.44 316 ASP A C 1
ATOM 2432 O O . ASP A 1 316 ? 9.702 -4.143 -32.652 1.00 90.44 316 ASP A O 1
ATOM 2436 N N . LEU A 1 317 ? 9.814 -2.388 -31.274 1.00 93.00 317 LEU A N 1
ATOM 2437 C CA . LEU A 1 317 ? 11.272 -2.293 -31.315 1.00 93.00 317 LEU A CA 1
ATOM 2438 C C . LEU A 1 317 ? 11.936 -3.526 -30.691 1.00 93.00 317 LEU A C 1
ATOM 2440 O O . LEU A 1 317 ? 12.785 -4.134 -31.340 1.00 93.00 317 LEU A O 1
ATOM 2444 N N . LEU A 1 318 ? 11.521 -3.931 -29.491 1.00 91.56 318 LEU A N 1
ATOM 2445 C CA . LEU A 1 318 ? 12.017 -5.152 -28.848 1.00 91.56 318 LEU A CA 1
ATOM 2446 C C . LEU A 1 318 ? 11.746 -6.393 -29.707 1.00 91.56 318 LEU A C 1
ATOM 2448 O O . LEU A 1 318 ? 12.638 -7.218 -29.890 1.00 91.56 318 LEU A O 1
ATOM 2452 N N . GLY A 1 319 ? 10.552 -6.494 -30.301 1.00 89.75 319 GLY A N 1
ATOM 2453 C CA . GLY A 1 319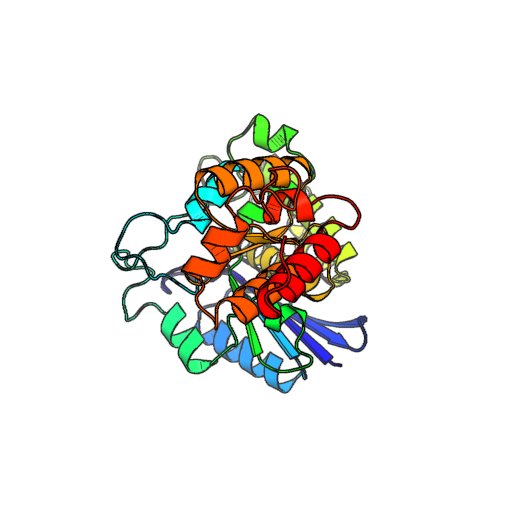 ? 10.211 -7.573 -31.230 1.00 89.75 319 GLY A CA 1
ATOM 2454 C C . GLY A 1 319 ? 11.120 -7.602 -32.463 1.00 89.75 319 GLY A C 1
ATOM 2455 O O . GLY A 1 319 ? 11.629 -8.655 -32.841 1.00 89.75 319 GLY A O 1
ATOM 2456 N N . ARG A 1 320 ? 11.401 -6.443 -33.070 1.00 91.56 320 ARG A N 1
ATOM 2457 C CA . ARG A 1 320 ? 12.338 -6.332 -34.202 1.00 91.56 320 ARG A CA 1
ATOM 2458 C C . ARG A 1 320 ? 13.756 -6.744 -33.819 1.00 91.56 320 ARG A C 1
ATOM 2460 O O . ARG A 1 320 ? 14.376 -7.504 -34.564 1.00 91.56 320 ARG A O 1
ATOM 2467 N N . MET A 1 321 ? 14.239 -6.295 -32.660 1.00 92.44 321 MET A N 1
ATOM 2468 C CA . MET A 1 321 ? 15.550 -6.681 -32.132 1.00 92.44 321 MET A CA 1
ATOM 2469 C C . MET A 1 321 ? 15.638 -8.196 -31.909 1.00 92.44 321 MET A C 1
ATOM 2471 O O . MET A 1 321 ? 16.621 -8.810 -32.319 1.00 92.44 321 MET A O 1
ATOM 2475 N N . ALA A 1 322 ? 14.586 -8.818 -31.361 1.00 88.62 322 ALA A N 1
ATOM 2476 C CA . ALA A 1 322 ? 14.499 -10.272 -31.164 1.00 88.62 322 ALA A CA 1
ATOM 2477 C C . ALA A 1 322 ? 14.622 -11.064 -32.473 1.00 88.62 322 ALA A C 1
ATOM 2479 O O . ALA A 1 322 ? 15.140 -12.178 -32.487 1.00 88.62 322 ALA A O 1
ATOM 2480 N N . HIS A 1 323 ? 14.174 -10.476 -33.583 1.00 89.94 323 HIS A N 1
ATOM 2481 C CA . HIS A 1 323 ? 14.241 -11.070 -34.916 1.00 89.94 323 HIS A CA 1
ATOM 2482 C C . HIS A 1 323 ? 15.455 -10.612 -35.743 1.00 89.94 323 HIS A C 1
ATOM 2484 O O . HIS A 1 323 ? 15.540 -10.944 -36.925 1.00 89.94 323 HIS A O 1
ATOM 2490 N N . GLY A 1 324 ? 16.397 -9.866 -35.152 1.00 85.38 324 GLY A N 1
ATOM 2491 C CA . GLY A 1 324 ? 17.602 -9.389 -35.840 1.00 85.38 324 GLY A CA 1
ATOM 2492 C C . GLY A 1 324 ? 17.330 -8.367 -36.949 1.00 85.38 324 GLY A C 1
ATOM 2493 O O . GLY A 1 324 ? 18.142 -8.214 -37.862 1.00 85.38 324 GLY A O 1
ATOM 2494 N N . ILE A 1 325 ? 16.184 -7.682 -36.905 1.00 84.56 325 ILE A N 1
ATOM 2495 C CA . ILE A 1 325 ? 15.829 -6.640 -37.872 1.00 84.56 325 ILE A CA 1
ATOM 2496 C C . ILE A 1 325 ? 16.611 -5.365 -37.510 1.00 84.56 325 ILE A C 1
ATOM 2498 O O . ILE A 1 325 ? 16.551 -4.955 -36.353 1.00 84.56 325 ILE A O 1
ATOM 2502 N N . PRO A 1 326 ? 17.320 -4.713 -38.4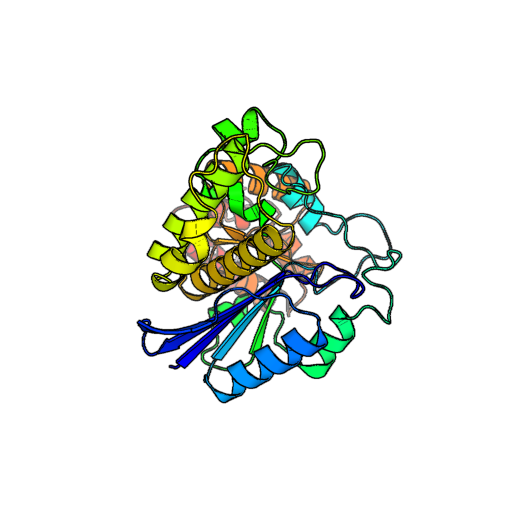55 1.00 72.50 326 PRO A N 1
ATOM 2503 C CA . PRO A 1 326 ? 18.025 -3.458 -38.188 1.00 72.50 326 PRO A CA 1
ATOM 2504 C C . PRO A 1 326 ? 17.073 -2.353 -37.706 1.00 72.50 326 PRO A C 1
ATOM 2506 O O . PRO A 1 326 ? 15.980 -2.193 -38.256 1.00 72.50 326 PRO A O 1
ATOM 2509 N N . THR A 1 327 ? 17.498 -1.590 -36.697 1.00 70.06 327 THR A N 1
ATOM 2510 C CA . THR A 1 327 ? 16.699 -0.566 -35.997 1.00 70.06 327 THR A CA 1
ATOM 2511 C C . THR A 1 327 ? 17.361 0.795 -36.016 1.00 70.06 327 THR A C 1
ATOM 2513 O O . THR A 1 327 ? 18.594 0.824 -35.796 1.00 70.06 327 THR A O 1
#

pLDDT: mean 88.35, std 10.15, range [44.28, 98.88]

Radius of gyration: 20.19 Å; chains: 1; bounding box: 43×44×61 Å

Secondary structure (DSSP, 8-state):
-EEEEEEEE--TTTTS-EEEEEEEEETTEEEEEEEEEEE-HHHHHHHHHHHHHS-SEEEEEEES-S----SSS--HHHHHHGGG-S-PPP--TTSGGGSTT-HHHHHHHHH--B--HHHHHH-SSEEEEEEB-HHHHHHHHH--HHHHHHSSS----TTSTT--HHHHHHHHHHHHHHHHHTT-TTHHHHHGGGSS--TT----HHHHHHHHHHHHHHHHHHHHHT-TTEEEEEETTEEEEEE--HHHHHHHHHHHHTTT--EEES--HHHHHHHHHTTT-HHHHHHHHHS--GGGTT--HHHHHTSTTHHHHHHHHHHHHHTT---

Foldseek 3Di:
DKEKFKFAAAVFQFPFWFKIWMWIDDPLATDDTGAIDTDHLVRVLVVQVVRQVVGQAYEYEYQDFLFAPAQDDAFLLQLLLCLLLLPRDGGHQPDSRNDPPHSSVVSCVSQVADAPLLCLQPPPGGHHYAYAHLSSQQCVLLVPPVVCVVPSYQQCQLVDPSHDLVSQQSSLVSLQVLCVVLNNPVVCVVCVVRHPDDPVDTDDNNVVSSSSSSSSRSLSSCSNVQPQQWKWKFDNNTIYIYGADPVRVVSSVVSCLVSLIDIDGSDPLLLVLLCVLVVNPPVRSSVQQNFQDVQLVRDRLVVQCVDVCSSVSNSVVSVCVSVVHDD

Sequence (327 aa):
MRSAFVGFDSAWGGKTKGGICTAIFDGGRLERFCTPEPASFDHATATVEQCRRDADYTLVAIDQPTMVPNACGMRPVEKVAGALKTGVQPAYLRSKMWWPNAPIWTFLDNLCPNEDPRKARSDTDGLHVIEVFPGLALPAFVGALAHAAKRKDFRYNPKSSNFAVEDWNLVTSAVRKQAKRAGLAPFTDWTRPMCGLDVSQKPSKADQDGLDALICLIIARKWRCGDEDTHVLGDWRGHIVTPLSEGGRRKIEASAIKRCVPVRCGSWELHDAALGYFEGNHYDAFEWLSHPAVALGGDTPIEHAGKPGGTQDVTDLLGRMAHGIPT